Protein AF-A0A958XVX7-F1 (afdb_monomer_lite)

Structure (mmCIF, N/CA/C/O backbone):
data_AF-A0A958XVX7-F1
#
_entry.id   AF-A0A958XVX7-F1
#
loop_
_atom_site.group_PDB
_atom_site.id
_atom_site.type_symbol
_atom_site.label_atom_id
_atom_site.label_alt_id
_atom_site.label_comp_id
_atom_site.label_asym_id
_atom_site.label_entity_id
_atom_site.label_seq_id
_atom_site.pdbx_PDB_ins_code
_atom_site.Cartn_x
_atom_site.Cartn_y
_atom_site.Cartn_z
_atom_site.occupancy
_atom_site.B_iso_or_equiv
_atom_site.auth_seq_id
_atom_site.auth_comp_id
_atom_site.auth_asym_id
_atom_site.auth_atom_id
_atom_site.pdbx_PDB_model_num
ATOM 1 N N . MET A 1 1 ? 1.203 -7.551 32.904 1.00 53.25 1 MET A N 1
ATOM 2 C CA . MET A 1 1 ? 0.349 -7.840 31.718 1.00 53.25 1 MET A CA 1
ATOM 3 C C . MET A 1 1 ? 0.895 -7.154 30.460 1.00 53.25 1 MET A C 1
ATOM 5 O O . MET A 1 1 ? 0.289 -7.256 29.397 1.00 53.25 1 MET A O 1
ATOM 9 N N . ASP A 1 2 ? 2.097 -6.580 30.557 1.00 42.41 2 ASP A N 1
ATOM 10 C CA . ASP A 1 2 ? 2.769 -5.719 29.571 1.00 42.41 2 ASP A CA 1
ATOM 11 C C . ASP A 1 2 ? 3.240 -6.425 28.293 1.00 42.41 2 ASP A C 1
ATOM 13 O O . ASP A 1 2 ? 3.644 -5.781 27.329 1.00 42.41 2 ASP A O 1
ATOM 17 N N . ASN A 1 3 ? 3.111 -7.755 28.246 1.00 50.09 3 ASN A N 1
ATOM 18 C CA . ASN A 1 3 ? 3.426 -8.575 27.073 1.00 50.09 3 ASN A CA 1
ATOM 19 C C . ASN A 1 3 ? 2.196 -8.980 26.249 1.00 50.09 3 ASN A C 1
ATOM 21 O O . ASN A 1 3 ? 2.326 -9.754 25.305 1.00 50.09 3 ASN A O 1
ATOM 25 N N . SER A 1 4 ? 0.989 -8.525 26.599 1.00 70.69 4 SER A N 1
ATOM 26 C CA . SER A 1 4 ? -0.185 -8.795 25.763 1.00 70.69 4 SER A CA 1
ATOM 27 C C . SER A 1 4 ? -0.263 -7.755 24.642 1.00 70.69 4 SER A C 1
ATOM 29 O O . SER A 1 4 ? -0.363 -6.562 24.923 1.00 70.69 4 SER A O 1
ATOM 31 N N . ASN A 1 5 ? -0.231 -8.215 23.383 1.00 80.62 5 ASN A N 1
ATOM 32 C CA . ASN A 1 5 ? -0.156 -7.400 22.156 1.00 80.62 5 ASN A CA 1
ATOM 33 C C . ASN A 1 5 ? -1.110 -6.191 22.140 1.00 80.62 5 ASN A C 1
ATOM 35 O O . ASN A 1 5 ? -0.736 -5.117 21.674 1.00 80.62 5 ASN A O 1
ATOM 39 N N . ILE A 1 6 ? -2.312 -6.332 22.710 1.00 88.75 6 ILE A N 1
ATOM 40 C CA . ILE A 1 6 ? -3.300 -5.247 22.784 1.00 88.75 6 ILE A CA 1
ATOM 41 C C . ILE A 1 6 ? -2.809 -4.038 23.596 1.00 88.75 6 ILE A C 1
ATOM 43 O O . ILE A 1 6 ? -3.107 -2.902 23.245 1.00 88.75 6 ILE A O 1
ATOM 47 N N . TYR A 1 7 ? -2.031 -4.256 24.660 1.00 86.44 7 TYR A N 1
ATOM 48 C CA . TYR A 1 7 ? -1.504 -3.170 25.488 1.00 86.44 7 TYR A CA 1
ATOM 49 C C . TYR A 1 7 ? -0.440 -2.382 24.746 1.00 86.44 7 TYR A C 1
ATOM 51 O O . TYR A 1 7 ? -0.481 -1.156 24.743 1.00 86.44 7 TYR A O 1
ATOM 59 N N . GLN A 1 8 ? 0.479 -3.086 24.085 1.00 88.50 8 GLN A N 1
ATOM 60 C CA . GLN A 1 8 ? 1.510 -2.458 23.262 1.00 88.50 8 GLN A CA 1
ATOM 61 C C . GLN A 1 8 ? 0.872 -1.623 22.149 1.00 88.50 8 GLN A C 1
ATOM 63 O O . GLN A 1 8 ? 1.266 -0.478 21.938 1.00 88.50 8 GLN A O 1
ATOM 68 N N . LEU A 1 9 ? -0.176 -2.155 21.512 1.00 92.44 9 LEU A N 1
ATOM 69 C CA . LEU A 1 9 ? -0.943 -1.430 20.508 1.00 92.44 9 LEU A CA 1
ATOM 70 C C . LEU A 1 9 ? -1.594 -0.164 21.085 1.00 92.44 9 LEU A C 1
ATOM 72 O O . LEU A 1 9 ? -1.364 0.924 20.568 1.00 92.44 9 LEU A O 1
ATOM 76 N N . ILE A 1 10 ? -2.342 -0.270 22.187 1.00 93.00 10 ILE A N 1
ATOM 77 C CA . ILE A 1 10 ? -2.999 0.893 22.810 1.00 93.00 10 ILE A CA 1
ATOM 78 C C . ILE A 1 10 ? -1.974 1.953 23.237 1.00 93.00 10 ILE A C 1
ATOM 80 O O . ILE A 1 10 ? -2.221 3.145 23.071 1.00 93.00 10 ILE A O 1
ATOM 84 N N . ARG A 1 11 ? -0.809 1.537 23.747 1.00 91.12 11 ARG A N 1
ATOM 85 C CA . ARG A 1 11 ? 0.282 2.441 24.145 1.00 91.12 11 ARG A CA 1
ATOM 86 C C . ARG A 1 11 ? 0.981 3.116 22.974 1.00 91.12 11 ARG A C 1
ATOM 88 O O . ARG A 1 11 ? 1.550 4.184 23.169 1.00 91.12 11 ARG A O 1
ATOM 95 N N . SER A 1 12 ? 0.942 2.514 21.788 1.00 93.25 12 SER A N 1
ATOM 96 C CA . SER A 1 12 ? 1.502 3.121 20.580 1.00 93.25 12 SER A CA 1
ATOM 97 C C . SER A 1 12 ? 0.670 4.301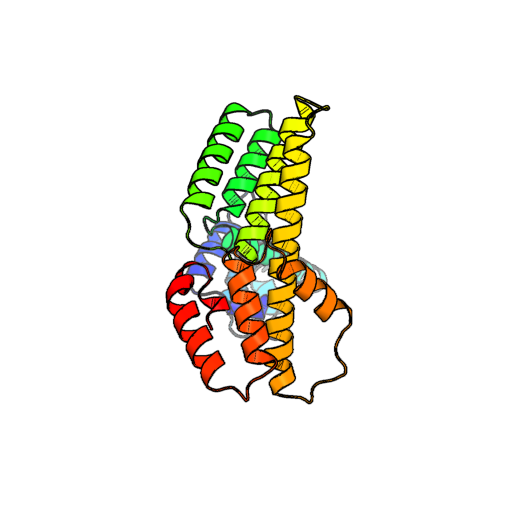 20.067 1.00 93.25 12 SER A C 1
ATOM 99 O O . SER A 1 12 ? 1.202 5.153 19.359 1.00 93.25 12 SER A O 1
ATOM 101 N N . PHE A 1 13 ? -0.610 4.387 20.448 1.00 94.81 13 PHE A N 1
ATOM 102 C CA . PHE A 1 13 ? -1.496 5.446 19.983 1.00 94.81 13 PHE A CA 1
ATOM 103 C C . PHE A 1 13 ? -1.172 6.796 20.620 1.00 94.81 13 PHE A C 1
ATOM 105 O O . PHE A 1 13 ? -1.130 6.963 21.840 1.00 94.81 13 PHE A O 1
ATOM 112 N N . SER A 1 14 ? -1.065 7.812 19.772 1.00 94.25 14 SER A N 1
ATOM 113 C CA . SER A 1 14 ? -1.052 9.208 20.182 1.00 94.25 14 SER A CA 1
ATOM 114 C C . SER A 1 14 ? -2.382 9.619 20.841 1.00 94.25 14 SER A C 1
ATOM 116 O O . SER A 1 14 ? -3.428 8.986 20.645 1.00 94.25 14 SER A O 1
ATOM 118 N N . PRO A 1 15 ? -2.415 10.752 21.569 1.00 94.31 15 PRO A N 1
ATOM 119 C CA . PRO A 1 15 ? -3.665 11.293 22.104 1.00 94.31 15 PRO A CA 1
ATOM 120 C C . PRO A 1 15 ? -4.721 11.592 21.028 1.00 94.31 15 PRO A C 1
ATOM 122 O O . PRO A 1 15 ? -5.916 11.583 21.325 1.00 94.31 15 PRO A O 1
ATOM 125 N N . VAL A 1 16 ? -4.293 11.886 19.794 1.00 94.81 16 VAL A N 1
ATOM 126 C CA . VAL A 1 16 ? -5.187 12.106 18.646 1.00 94.81 16 VAL A CA 1
ATOM 127 C C . VAL A 1 16 ? -5.807 10.782 18.210 1.00 94.81 16 VAL A C 1
ATOM 129 O O . VAL A 1 16 ? -7.031 10.688 18.146 1.00 94.81 16 VAL A O 1
ATOM 132 N N . GLU A 1 17 ? -4.991 9.749 18.005 1.00 95.00 17 GLU A N 1
ATOM 133 C CA . GLU A 1 17 ? -5.463 8.413 17.624 1.00 95.00 17 GLU A CA 1
ATOM 134 C C . GLU A 1 17 ? -6.386 7.823 18.685 1.00 95.00 17 GLU A C 1
ATOM 136 O O . GLU A 1 17 ? -7.453 7.326 18.353 1.00 95.00 17 GLU A O 1
ATOM 141 N N . CYS A 1 18 ? -6.085 7.990 19.975 1.00 95.94 18 CYS A N 1
ATOM 142 C CA . CYS A 1 18 ? -6.991 7.567 21.044 1.00 95.94 18 CYS A CA 1
ATOM 143 C C . CYS A 1 18 ? -8.389 8.212 20.944 1.00 95.94 18 CYS A C 1
ATOM 145 O O . CYS A 1 18 ? -9.379 7.616 21.370 1.00 95.94 18 CYS A O 1
ATOM 147 N N . ARG A 1 19 ? -8.513 9.446 20.436 1.00 95.38 19 ARG A N 1
ATOM 148 C CA . ARG A 1 19 ? -9.829 10.075 20.206 1.00 95.38 19 ARG A CA 1
ATOM 149 C C . ARG A 1 19 ? -10.514 9.509 18.966 1.00 95.38 19 ARG A C 1
ATOM 151 O O . ARG A 1 19 ? -11.720 9.275 19.004 1.00 95.38 19 ARG A O 1
ATOM 158 N N . GLU A 1 20 ? -9.766 9.255 17.900 1.00 95.44 20 GLU A N 1
ATOM 159 C CA . GLU A 1 20 ? -10.304 8.659 16.674 1.00 95.44 20 GLU A CA 1
ATOM 160 C C . GLU A 1 20 ? -10.731 7.199 16.880 1.00 95.44 20 GLU A C 1
ATOM 162 O O . GLU A 1 20 ? -11.818 6.826 16.444 1.00 95.44 20 GLU A O 1
ATOM 167 N N . VAL A 1 21 ? -9.977 6.408 17.650 1.00 96.81 21 VAL A N 1
ATOM 168 C CA . VAL A 1 21 ? -10.362 5.049 18.062 1.00 96.81 21 VAL A CA 1
ATOM 169 C C . VAL A 1 21 ? -11.685 5.066 18.823 1.00 96.81 21 VAL A C 1
ATOM 171 O O . VAL A 1 21 ? -12.559 4.255 18.538 1.00 96.81 21 VAL A O 1
ATOM 174 N N . ARG A 1 22 ? -11.903 6.021 19.738 1.00 95.94 22 ARG A N 1
ATOM 175 C CA . ARG A 1 22 ? -13.204 6.151 20.426 1.00 95.94 22 ARG A CA 1
ATOM 176 C C . ARG A 1 22 ? -14.347 6.414 19.454 1.00 95.94 22 ARG A C 1
ATOM 178 O O . ARG A 1 22 ? -15.409 5.817 19.597 1.00 95.94 22 ARG A O 1
ATOM 185 N N . ARG A 1 23 ? -14.136 7.280 18.457 1.00 94.88 23 ARG A N 1
ATOM 186 C CA . ARG A 1 23 ? -15.130 7.551 17.401 1.00 94.88 23 ARG A CA 1
ATOM 187 C C . ARG A 1 23 ? -15.375 6.325 16.521 1.00 94.88 23 ARG A C 1
ATOM 189 O O . ARG A 1 23 ? -16.494 6.103 16.073 1.00 94.88 23 ARG A O 1
ATOM 196 N N . PHE A 1 24 ? -14.338 5.534 16.273 1.00 96.12 24 PHE A N 1
ATOM 197 C CA . PHE A 1 24 ? -14.438 4.285 15.533 1.00 96.12 24 PHE A CA 1
ATOM 198 C C . PHE A 1 24 ? -15.220 3.224 16.319 1.00 96.12 24 PHE A C 1
ATOM 200 O O . PHE A 1 24 ? -16.159 2.637 15.786 1.00 96.12 24 PHE A O 1
ATOM 207 N N . LEU A 1 25 ? -14.895 3.025 17.600 1.00 96.38 25 LEU A N 1
ATOM 208 C CA . LEU A 1 25 ? -15.570 2.076 18.489 1.00 96.38 25 LEU A CA 1
ATOM 209 C C . LEU A 1 25 ? -17.020 2.470 18.794 1.00 96.38 25 LEU A C 1
ATOM 211 O O . LEU A 1 25 ? -17.820 1.593 19.104 1.00 96.38 25 LEU A O 1
ATOM 215 N N . SER A 1 26 ? -17.382 3.749 18.689 1.00 94.25 26 SER A N 1
ATOM 216 C CA . SER A 1 26 ? -18.776 4.193 18.811 1.00 94.25 26 SER A CA 1
ATOM 217 C C . SER A 1 26 ? -19.566 4.110 17.499 1.00 94.25 26 SER A C 1
ATOM 219 O O . SER A 1 26 ? -20.776 4.339 17.496 1.00 94.25 26 SER A O 1
ATOM 221 N N . SER A 1 27 ? -18.919 3.764 16.379 1.00 93.94 27 SER A N 1
ATOM 222 C CA . SER A 1 27 ? -19.591 3.622 15.090 1.00 93.94 27 SER A CA 1
ATOM 223 C C . SER A 1 27 ? -20.426 2.336 15.045 1.00 93.94 27 SER A C 1
ATOM 225 O O . SER A 1 27 ? -19.847 1.246 15.045 1.00 93.94 27 SER A O 1
ATOM 227 N N . PRO A 1 28 ? -21.764 2.418 14.880 1.00 93.25 28 PRO A N 1
ATOM 228 C CA . PRO A 1 28 ? -22.643 1.243 14.830 1.00 93.25 28 PRO A CA 1
ATOM 229 C C . PRO A 1 28 ? -22.386 0.339 13.615 1.00 93.25 28 PRO A C 1
ATOM 231 O O . PRO A 1 28 ? -22.879 -0.792 13.559 1.00 93.25 28 PRO A O 1
ATOM 234 N N . PHE A 1 29 ? -21.633 0.844 12.633 1.00 93.75 29 PHE A N 1
ATOM 235 C CA . PHE A 1 29 ? -21.174 0.080 11.481 1.00 93.75 29 PHE A CA 1
ATOM 236 C C . PHE A 1 29 ? -20.069 -0.919 11.855 1.00 93.75 29 PHE A C 1
ATOM 238 O O . PHE A 1 29 ? -20.073 -2.039 11.353 1.00 93.75 29 PHE A O 1
ATOM 245 N N . PHE A 1 30 ? -19.156 -0.540 12.756 1.00 92.62 30 PHE A N 1
ATOM 246 C CA . PHE A 1 30 ? -18.004 -1.361 13.146 1.00 92.62 30 PHE A CA 1
ATOM 247 C C . PHE A 1 30 ? -18.197 -2.075 14.482 1.00 92.62 30 PHE A C 1
ATOM 249 O O . PHE A 1 30 ? -17.720 -3.195 14.656 1.00 92.62 30 PHE A O 1
ATOM 256 N N . ASN A 1 31 ? -18.903 -1.451 15.423 1.00 92.69 31 ASN A N 1
ATOM 257 C CA . ASN A 1 31 ? -19.103 -1.983 16.757 1.00 92.69 31 ASN A CA 1
ATOM 258 C C . ASN A 1 31 ? -20.513 -1.673 17.267 1.00 92.69 31 ASN A C 1
ATOM 260 O O . ASN A 1 31 ? -21.004 -0.554 17.173 1.00 92.69 31 ASN A O 1
ATOM 264 N N . ARG A 1 32 ? -21.161 -2.683 17.849 1.00 89.81 32 ARG A N 1
ATOM 265 C CA . ARG A 1 32 ? -22.475 -2.549 18.499 1.00 89.81 32 ARG A CA 1
ATOM 266 C C . ARG A 1 32 ? -22.421 -2.780 20.005 1.00 89.81 32 ARG A C 1
ATOM 268 O O . ARG A 1 32 ? -23.452 -2.685 20.662 1.00 89.81 32 ARG A O 1
ATOM 275 N N . ARG A 1 33 ? -21.250 -3.119 20.551 1.00 90.12 33 ARG A N 1
ATOM 276 C CA . ARG A 1 33 ? -21.086 -3.439 21.965 1.00 90.12 33 ARG A CA 1
ATOM 277 C C . ARG A 1 33 ? -20.428 -2.278 22.704 1.00 90.12 33 ARG A C 1
ATOM 279 O O . ARG A 1 33 ? -19.276 -1.935 22.441 1.00 90.12 33 ARG A O 1
ATOM 286 N N . SER A 1 34 ? -21.156 -1.680 23.639 1.00 88.00 34 SER A N 1
ATOM 287 C CA . SER A 1 34 ? -20.651 -0.577 24.466 1.00 88.00 34 SER A CA 1
ATOM 288 C C . SER A 1 34 ? -19.542 -1.013 25.431 1.00 88.00 34 SER A C 1
ATOM 290 O O . SER A 1 34 ? -18.673 -0.208 25.762 1.00 88.00 34 SER A O 1
ATOM 292 N N . ASP A 1 35 ? -19.528 -2.287 25.836 1.00 91.44 35 ASP A N 1
ATOM 293 C CA . ASP A 1 35 ? -18.513 -2.859 26.730 1.00 91.44 35 ASP A CA 1
ATOM 294 C C . ASP A 1 35 ? -17.088 -2.783 26.152 1.00 91.44 35 ASP A C 1
ATOM 296 O O . ASP A 1 35 ? -16.143 -2.527 26.892 1.00 91.44 35 ASP A O 1
ATOM 300 N N . LEU A 1 36 ? -16.922 -2.907 24.831 1.00 94.25 36 LEU A N 1
ATOM 301 C CA . LEU A 1 36 ? -15.617 -2.802 24.168 1.00 94.25 36 LEU A CA 1
ATOM 302 C C . LEU A 1 36 ? -15.059 -1.375 24.198 1.00 94.25 36 LEU A C 1
ATOM 304 O O . LEU A 1 36 ? -13.848 -1.196 24.325 1.00 94.25 36 LEU A O 1
ATOM 308 N N . GLN A 1 37 ? -15.924 -0.361 24.119 1.00 93.75 37 GLN A N 1
ATOM 309 C CA . GLN A 1 37 ? -15.504 1.032 24.274 1.00 93.75 37 GLN A CA 1
ATOM 310 C C . GLN A 1 37 ? -15.075 1.308 25.720 1.00 93.75 37 GLN A C 1
ATOM 312 O O . GLN A 1 37 ? -14.013 1.885 25.942 1.00 93.75 37 GLN A O 1
ATOM 317 N N . ALA A 1 38 ? -15.863 0.848 26.696 1.00 92.56 38 ALA A N 1
ATOM 318 C CA . ALA A 1 38 ? -15.522 0.994 28.108 1.00 92.56 38 ALA A CA 1
ATOM 319 C C . ALA A 1 38 ? -14.212 0.264 28.453 1.00 92.56 38 ALA A C 1
ATOM 321 O O . ALA A 1 38 ? -13.377 0.801 29.182 1.00 92.56 38 ALA A O 1
ATOM 322 N N . LEU A 1 39 ? -13.989 -0.923 27.872 1.00 94.44 39 LEU A N 1
ATOM 323 C CA . LEU A 1 39 ? -12.733 -1.655 28.006 1.00 94.44 39 LEU A CA 1
ATOM 324 C C . LEU A 1 39 ? -11.562 -0.844 27.442 1.00 94.44 39 LEU A C 1
ATOM 326 O O . LEU A 1 39 ? -10.553 -0.694 28.121 1.00 94.44 39 LEU A O 1
ATOM 330 N N . PHE A 1 40 ? -11.692 -0.283 26.237 1.00 95.38 40 PHE A N 1
ATOM 331 C CA . PHE A 1 40 ? -10.652 0.572 25.658 1.00 95.38 40 PHE A CA 1
ATOM 332 C C . PHE A 1 40 ? -10.318 1.767 26.562 1.00 95.38 40 PHE A C 1
ATOM 334 O O . PHE A 1 40 ? -9.147 2.036 26.822 1.00 95.38 40 PHE A O 1
ATOM 341 N N . ASP A 1 41 ? -11.335 2.446 27.096 1.00 93.31 41 ASP A N 1
ATOM 342 C CA . ASP A 1 41 ? -11.141 3.595 27.982 1.00 93.31 41 ASP A CA 1
ATOM 343 C C . ASP A 1 41 ? -10.430 3.228 29.290 1.00 93.31 41 ASP A C 1
ATOM 345 O O . ASP A 1 41 ? -9.556 3.978 29.739 1.00 93.31 41 ASP A O 1
ATOM 349 N N . ALA A 1 42 ? -10.755 2.072 29.874 1.00 91.94 42 ALA A N 1
ATOM 350 C CA . ALA A 1 42 ? -10.060 1.550 31.047 1.00 91.94 42 ALA A CA 1
ATOM 351 C C . ALA A 1 42 ? -8.580 1.257 30.738 1.00 91.94 42 ALA A C 1
ATOM 353 O O . ALA A 1 42 ? -7.693 1.688 31.474 1.00 91.94 42 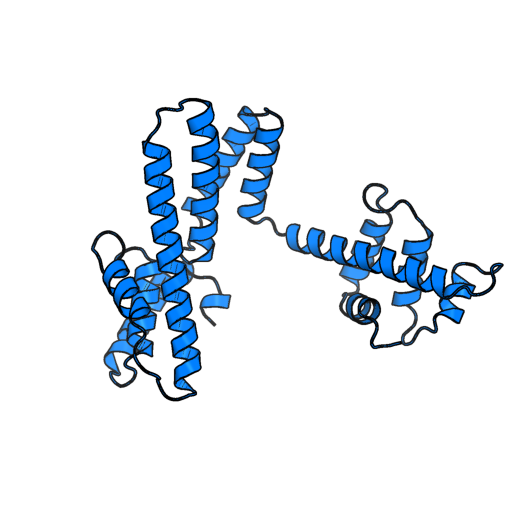ALA A O 1
ATOM 354 N N . LEU A 1 43 ? -8.306 0.602 29.605 1.00 91.06 43 LEU A N 1
ATOM 355 C CA . LEU A 1 43 ? -6.950 0.246 29.171 1.00 91.06 43 LEU A CA 1
ATOM 356 C C . LEU A 1 43 ? -6.087 1.472 28.824 1.00 91.06 43 LEU A C 1
ATOM 358 O O . LEU A 1 43 ? -4.872 1.439 29.007 1.00 91.06 43 LEU A O 1
ATOM 362 N N . CYS A 1 44 ? -6.687 2.563 28.338 1.00 90.62 44 CYS A N 1
ATOM 363 C CA . CYS A 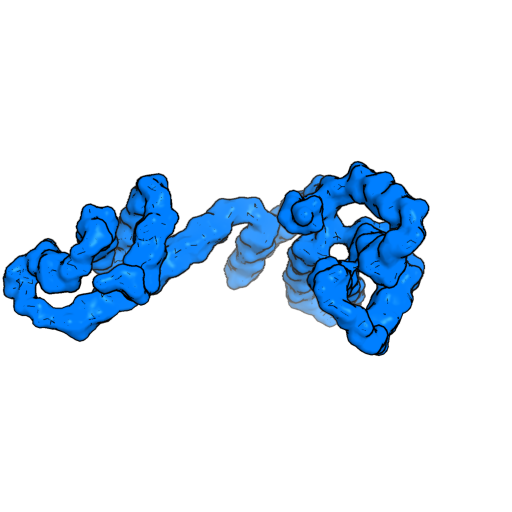1 44 ? -5.967 3.817 28.106 1.00 90.62 44 CYS A CA 1
ATOM 364 C C . CYS A 1 44 ? -5.557 4.519 29.409 1.00 90.62 44 CYS A C 1
ATOM 366 O O . CYS A 1 44 ? -4.518 5.182 29.432 1.00 90.62 44 CYS A O 1
ATOM 368 N N . ARG A 1 45 ? -6.388 4.430 30.457 1.00 86.94 45 ARG A N 1
ATOM 369 C CA . ARG A 1 45 ? -6.209 5.169 31.715 1.00 86.94 45 ARG A CA 1
ATOM 370 C C . ARG A 1 45 ? -5.140 4.550 32.605 1.00 86.94 45 ARG A C 1
ATOM 372 O O . ARG A 1 45 ? -4.278 5.267 33.098 1.00 86.94 45 ARG A O 1
ATOM 379 N N . GLU A 1 46 ? -5.224 3.245 32.813 1.00 80.69 46 GLU A N 1
ATOM 380 C CA . GLU A 1 46 ? -4.371 2.538 33.765 1.00 80.69 46 GLU A CA 1
ATOM 381 C C . GLU A 1 46 ? -3.019 2.233 33.143 1.00 80.69 46 GLU A C 1
ATOM 383 O O . GLU A 1 46 ? -2.987 1.707 32.036 1.00 80.69 46 GLU A O 1
ATOM 388 N N . THR A 1 47 ? -1.912 2.537 33.827 1.00 73.00 47 THR A N 1
ATOM 389 C CA . THR A 1 47 ? -0.544 2.296 33.330 1.00 73.00 47 THR A CA 1
ATOM 390 C C . THR A 1 47 ? -0.208 0.802 33.283 1.00 73.00 47 THR A C 1
ATOM 392 O O . THR A 1 47 ? 0.309 0.327 32.272 1.00 73.00 47 THR A O 1
ATOM 395 N N . GLU A 1 48 ? -0.602 0.074 34.331 1.00 76.00 48 GLU A N 1
ATOM 396 C CA . GLU A 1 48 ? -0.429 -1.373 34.518 1.00 76.00 48 GLU A CA 1
ATOM 397 C C . GLU A 1 48 ? -1.750 -1.996 34.998 1.00 76.00 48 GLU A C 1
ATOM 399 O O . GLU A 1 48 ? -1.915 -2.321 36.173 1.00 76.00 48 GLU A O 1
ATOM 404 N N . PRO A 1 49 ? -2.754 -2.118 34.124 1.00 76.19 49 PRO A N 1
ATOM 405 C CA . PRO A 1 49 ? -4.059 -2.571 34.567 1.00 76.19 49 PRO A CA 1
ATOM 406 C C . PRO A 1 49 ? -4.049 -4.046 34.962 1.00 76.19 49 PRO A C 1
ATOM 408 O O . PRO A 1 49 ? -3.640 -4.922 34.192 1.00 76.19 49 PRO A O 1
ATOM 411 N N . GLU A 1 50 ? -4.628 -4.342 36.119 1.00 86.12 50 GLU A N 1
ATOM 412 C CA . GLU A 1 50 ? -4.997 -5.703 36.480 1.00 86.12 50 GLU A CA 1
ATOM 413 C C . GLU A 1 50 ? -6.356 -6.055 35.856 1.00 86.12 50 GLU A C 1
ATOM 415 O O . GLU A 1 50 ? -7.347 -5.343 36.025 1.00 86.12 50 GLU A O 1
ATOM 420 N N . LYS A 1 51 ? -6.445 -7.198 35.162 1.00 88.00 51 LYS A N 1
ATOM 421 C CA . LYS A 1 51 ? -7.698 -7.686 34.548 1.00 88.00 51 LYS A CA 1
ATOM 422 C C . LYS A 1 51 ? -8.887 -7.680 35.506 1.00 88.00 51 LYS A C 1
ATOM 424 O O . LYS A 1 51 ? -9.995 -7.383 35.081 1.00 88.00 51 LYS A O 1
ATOM 429 N N . GLN A 1 52 ? -8.660 -8.029 36.770 1.00 89.25 52 GLN A N 1
ATOM 430 C CA . GLN A 1 52 ? -9.699 -8.074 37.798 1.00 89.25 52 GLN A CA 1
ATOM 431 C C . GLN A 1 52 ? -10.227 -6.673 38.123 1.00 89.25 52 GLN A C 1
ATOM 433 O O . GLN A 1 52 ? -11.435 -6.499 38.260 1.00 89.25 52 GLN A O 1
ATOM 438 N N . GLN A 1 53 ? -9.345 -5.671 38.170 1.00 88.38 53 GLN A N 1
ATOM 439 C CA . GLN A 1 53 ? -9.722 -4.274 38.385 1.00 88.38 53 GLN A CA 1
ATOM 440 C C . GLN A 1 53 ? -10.517 -3.731 37.195 1.00 88.38 53 GLN A C 1
ATOM 442 O O . GLN A 1 53 ? -11.580 -3.141 37.382 1.00 88.38 53 GLN A O 1
ATOM 447 N N . ILE A 1 54 ? -10.056 -3.997 35.965 1.00 90.12 54 ILE A N 1
ATOM 448 C CA . ILE A 1 54 ? -10.811 -3.628 34.759 1.00 90.12 54 ILE A CA 1
ATOM 449 C C . ILE A 1 54 ? -12.178 -4.311 34.758 1.00 90.12 54 ILE A C 1
ATOM 451 O O . ILE A 1 54 ? -13.188 -3.669 34.493 1.00 90.12 54 ILE A O 1
ATOM 455 N N . TRP A 1 55 ? -12.227 -5.607 35.062 1.00 92.88 55 TRP A N 1
ATOM 456 C CA . TRP A 1 55 ? -13.474 -6.359 35.086 1.00 92.88 55 TRP A CA 1
ATOM 457 C C . TRP A 1 55 ? -14.472 -5.777 36.083 1.00 92.88 55 TRP A C 1
ATOM 459 O O . TRP A 1 55 ? -15.619 -5.554 35.716 1.00 92.88 55 TRP A O 1
ATOM 469 N N . ALA A 1 56 ? -14.034 -5.469 37.306 1.00 90.31 56 ALA A N 1
ATOM 470 C CA . ALA A 1 56 ? -14.881 -4.843 38.317 1.00 90.31 56 ALA A CA 1
ATOM 471 C C . ALA A 1 56 ? -15.390 -3.458 37.877 1.00 90.31 56 ALA A C 1
ATOM 473 O O . ALA A 1 56 ? -16.515 -3.087 38.201 1.00 90.31 56 ALA A O 1
ATOM 474 N N . ALA A 1 57 ? -14.598 -2.707 37.105 1.00 87.69 57 ALA A N 1
ATOM 475 C CA . ALA A 1 57 ? -15.029 -1.430 36.539 1.00 87.69 57 ALA A CA 1
ATOM 476 C C . ALA A 1 57 ? -16.053 -1.590 35.397 1.00 87.69 57 ALA A C 1
ATOM 478 O O . ALA A 1 57 ? -16.926 -0.738 35.239 1.00 87.69 57 ALA A O 1
ATOM 479 N N . LEU A 1 58 ? -15.952 -2.658 34.598 1.00 90.25 58 LEU A N 1
ATOM 480 C CA . LEU A 1 58 ? -16.858 -2.932 33.474 1.00 90.25 58 LEU A CA 1
ATOM 481 C C . LEU A 1 58 ? -18.162 -3.611 33.905 1.00 90.25 58 LEU A C 1
ATOM 483 O O . LEU A 1 58 ? -19.222 -3.301 33.364 1.00 90.25 58 LEU A O 1
ATOM 487 N N . PHE A 1 59 ? -18.082 -4.530 34.867 1.00 91.88 59 PHE A N 1
ATOM 488 C CA . PHE A 1 59 ? -19.191 -5.353 35.341 1.00 91.88 59 PHE A CA 1
ATOM 489 C C . PHE A 1 59 ? -19.194 -5.420 36.881 1.00 91.88 59 PHE A C 1
ATOM 491 O O . PHE A 1 59 ? -18.819 -6.448 37.448 1.00 91.88 59 PHE A O 1
ATOM 498 N N . PRO A 1 60 ? -19.623 -4.346 37.574 1.00 88.88 60 PRO A N 1
ATOM 499 C CA . PRO A 1 60 ? -19.535 -4.249 39.036 1.00 88.88 60 PRO A CA 1
ATOM 500 C C . PRO A 1 60 ? -20.228 -5.392 39.791 1.00 88.88 60 PRO A C 1
ATOM 502 O O . PRO A 1 60 ? -19.733 -5.842 40.821 1.00 88.88 60 PRO A O 1
ATOM 505 N N . ASP A 1 61 ? -21.340 -5.893 39.250 1.00 92.38 61 ASP A N 1
ATOM 506 C CA . ASP A 1 61 ? -22.178 -6.914 39.888 1.00 92.38 61 ASP A CA 1
ATOM 507 C C . ASP A 1 61 ? -21.877 -8.347 39.407 1.00 92.38 61 ASP A C 1
ATOM 509 O O . ASP A 1 61 ? -22.630 -9.277 39.698 1.00 92.38 61 ASP A O 1
ATOM 513 N N . VAL A 1 62 ? -20.796 -8.552 38.642 1.00 93.19 62 VAL A N 1
ATOM 514 C CA . VAL A 1 62 ? -20.465 -9.850 38.033 1.00 93.19 62 VAL A CA 1
ATOM 515 C C . VAL A 1 62 ? -19.111 -10.342 38.530 1.00 93.19 62 VAL A C 1
ATOM 517 O O . VAL A 1 62 ? -18.096 -9.656 38.415 1.00 93.19 62 VAL A O 1
ATOM 520 N N . THR A 1 63 ? -19.067 -11.578 39.030 1.00 93.38 63 THR A N 1
ATOM 521 C CA . THR A 1 63 ? -17.812 -12.223 39.438 1.00 93.38 63 THR A CA 1
ATOM 522 C C . THR A 1 63 ? -16.837 -12.315 38.269 1.00 93.38 63 THR A C 1
ATOM 524 O O . THR A 1 63 ? -17.247 -12.603 37.145 1.00 93.38 63 THR A O 1
ATOM 527 N N . TYR A 1 64 ? -15.548 -12.113 38.541 1.00 94.56 64 TYR A N 1
ATOM 528 C CA . TYR A 1 64 ? -14.498 -12.192 37.529 1.00 94.56 64 TYR A CA 1
ATOM 529 C C . TYR A 1 64 ? -14.527 -13.521 36.764 1.00 94.56 64 TYR A C 1
ATOM 531 O O . TYR A 1 64 ? -14.359 -14.586 37.359 1.00 94.56 64 TYR A O 1
ATOM 539 N N . ASP A 1 65 ? -14.676 -13.438 35.442 1.00 92.88 65 ASP A N 1
ATOM 540 C CA . ASP A 1 65 ? -14.548 -14.567 34.524 1.00 92.88 65 ASP A CA 1
ATOM 541 C C . ASP A 1 65 ? -13.385 -14.306 33.558 1.00 92.88 65 ASP A C 1
ATOM 543 O O . ASP A 1 65 ? -13.459 -13.484 32.639 1.00 92.88 65 ASP A O 1
ATOM 547 N N . ASP A 1 66 ? -12.285 -15.034 33.758 1.00 91.81 66 ASP A N 1
ATOM 548 C CA . ASP A 1 66 ? -11.086 -14.896 32.931 1.00 91.81 66 ASP A CA 1
ATOM 549 C C . ASP A 1 66 ? -11.335 -15.272 31.462 1.00 91.81 66 ASP A C 1
ATOM 551 O O . ASP A 1 66 ? -10.713 -14.700 30.564 1.00 91.81 66 ASP A O 1
ATOM 555 N N . THR A 1 67 ? -12.262 -16.195 31.192 1.00 93.38 67 THR A N 1
ATOM 556 C CA . THR A 1 67 ? -12.621 -16.606 29.828 1.00 93.38 67 THR A CA 1
ATOM 557 C C . THR A 1 67 ? -13.312 -15.461 29.103 1.00 93.38 67 THR A C 1
ATOM 559 O O . THR A 1 67 ? -12.918 -15.102 27.990 1.00 93.38 67 THR A O 1
ATOM 562 N N . GLN A 1 68 ? -14.294 -14.836 29.750 1.00 93.19 68 GLN A N 1
ATOM 563 C CA . GLN A 1 68 ? -14.994 -13.678 29.193 1.00 93.19 68 GLN A CA 1
ATOM 564 C C . GLN A 1 68 ? -14.064 -12.472 29.042 1.00 93.19 68 GLN A C 1
ATOM 566 O O . GLN A 1 68 ? -14.104 -11.794 28.017 1.00 93.19 68 GLN A O 1
ATOM 571 N N . MET A 1 69 ? -13.163 -12.238 30.001 1.00 93.00 69 MET A N 1
ATOM 572 C CA . MET A 1 69 ? -12.175 -11.162 29.896 1.00 93.00 69 MET A CA 1
ATOM 573 C C . MET A 1 69 ? -11.236 -11.363 28.699 1.00 93.00 69 MET A C 1
ATOM 575 O O . MET A 1 69 ? -10.984 -10.431 27.933 1.00 93.00 69 MET A O 1
ATOM 579 N N . ARG A 1 70 ? -10.739 -12.590 28.481 1.00 91.00 70 ARG A N 1
ATOM 580 C CA . ARG A 1 70 ? -9.931 -12.916 27.291 1.00 91.00 70 ARG A CA 1
ATOM 581 C C . ARG A 1 70 ? -10.712 -12.699 25.998 1.00 91.00 70 ARG A C 1
ATOM 583 O O . ARG A 1 70 ? -10.151 -12.172 25.039 1.00 91.00 70 ARG A O 1
ATOM 590 N N . LEU A 1 71 ? -11.991 -13.068 25.980 1.00 92.38 71 LEU A N 1
ATOM 591 C CA . LEU A 1 71 ? -12.861 -12.881 24.825 1.00 92.38 71 LEU A CA 1
ATOM 592 C C . LEU A 1 71 ? -13.072 -11.391 24.506 1.00 92.38 71 LEU A C 1
ATOM 594 O O . LEU A 1 71 ? -12.932 -10.985 23.353 1.00 92.38 71 LEU A O 1
ATOM 598 N N . LEU A 1 72 ? -13.333 -10.564 25.523 1.00 93.25 72 LEU A N 1
ATOM 599 C CA . LEU A 1 72 ? -13.458 -9.111 25.382 1.00 93.25 72 LEU A CA 1
ATOM 600 C C . LEU A 1 72 ? -12.180 -8.473 24.835 1.00 93.25 72 LEU A C 1
ATOM 602 O O . LEU A 1 72 ? -12.242 -7.704 23.876 1.00 93.25 72 LEU A O 1
ATOM 606 N N . MET A 1 73 ? -11.019 -8.829 25.392 1.00 92.44 73 MET A N 1
ATOM 607 C CA . MET A 1 73 ? -9.732 -8.349 24.885 1.00 92.44 73 MET A CA 1
ATOM 608 C C . MET A 1 73 ? -9.499 -8.780 23.433 1.00 92.44 73 MET A C 1
ATOM 610 O O . MET A 1 73 ? -9.048 -7.971 22.629 1.00 92.44 73 MET A O 1
ATOM 614 N N . SER A 1 74 ? -9.837 -10.019 23.061 1.00 93.19 74 SER A N 1
ATOM 615 C CA . SER A 1 74 ? -9.708 -10.493 21.676 1.00 93.19 74 SER A CA 1
ATOM 616 C C . SER A 1 74 ? -10.593 -9.698 20.711 1.00 93.19 74 SER A C 1
ATOM 618 O O . SER A 1 74 ? -10.125 -9.273 19.652 1.00 93.19 74 SER A O 1
ATOM 620 N N . TYR A 1 75 ? -11.848 -9.432 21.088 1.00 94.62 75 TYR A N 1
ATOM 621 C CA . TYR A 1 75 ? -12.747 -8.613 20.278 1.00 94.62 75 TYR A CA 1
ATOM 622 C C . TYR A 1 75 ? -12.266 -7.173 20.145 1.00 94.62 75 TYR A C 1
ATOM 624 O O . TYR A 1 75 ? -12.276 -6.639 19.035 1.00 94.62 75 TYR A O 1
ATOM 632 N N . LEU A 1 76 ? -11.810 -6.559 21.240 1.00 95.75 76 LEU A N 1
ATOM 633 C CA . LEU A 1 76 ? -11.248 -5.217 21.178 1.00 95.75 76 LEU A CA 1
ATOM 634 C C . LEU A 1 76 ? -10.005 -5.191 20.284 1.00 95.75 76 LEU A C 1
ATOM 636 O O . LEU A 1 76 ? -9.931 -4.346 19.401 1.00 95.75 76 LEU A O 1
ATOM 640 N N . ASN A 1 77 ? -9.079 -6.142 20.438 1.00 95.25 77 ASN A N 1
ATOM 641 C CA . ASN A 1 77 ? -7.871 -6.208 19.615 1.00 95.25 77 ASN A CA 1
ATOM 642 C C . ASN A 1 77 ? -8.205 -6.256 18.116 1.00 95.25 77 ASN A C 1
ATOM 644 O O . ASN A 1 77 ? -7.659 -5.478 17.342 1.00 95.25 77 ASN A O 1
ATOM 648 N N . ARG A 1 78 ? -9.182 -7.084 17.719 1.00 94.19 78 ARG A N 1
ATOM 649 C CA . ARG A 1 78 ? -9.652 -7.150 16.327 1.00 94.19 78 ARG A CA 1
ATOM 650 C C . ARG A 1 78 ? -10.209 -5.812 15.827 1.00 94.19 78 ARG A C 1
ATOM 652 O O . ARG A 1 78 ? -9.998 -5.455 14.670 1.00 94.19 78 ARG A O 1
ATOM 659 N N . LEU A 1 79 ? -10.937 -5.074 16.668 1.00 96.19 79 LEU A N 1
ATOM 660 C CA . LEU A 1 79 ? -11.443 -3.748 16.303 1.00 96.19 79 LEU A CA 1
ATOM 661 C C . LEU A 1 79 ? -10.315 -2.721 16.174 1.00 96.19 79 LEU A C 1
ATOM 663 O O . LEU A 1 79 ? -10.365 -1.895 15.268 1.00 96.19 79 LEU A O 1
ATOM 667 N N . LEU A 1 80 ? -9.298 -2.780 17.035 1.00 96.38 80 LEU A N 1
ATOM 668 C CA . LEU A 1 80 ? -8.138 -1.888 16.959 1.00 96.38 80 LEU A CA 1
ATOM 669 C C . LEU A 1 80 ? -7.282 -2.166 15.715 1.00 96.38 80 LEU A C 1
ATOM 671 O O . LEU A 1 80 ? -6.852 -1.226 15.053 1.00 96.38 80 LEU A O 1
ATOM 675 N N . GLU A 1 81 ? -7.093 -3.434 15.347 1.00 95.06 81 GLU A N 1
ATOM 676 C CA . GLU A 1 81 ? -6.444 -3.815 14.084 1.00 95.06 81 GLU A CA 1
ATOM 677 C C . GLU A 1 81 ? -7.245 -3.316 12.872 1.00 95.06 81 GLU A C 1
ATOM 679 O O . GLU A 1 81 ? -6.678 -2.762 11.933 1.00 95.06 81 GLU A O 1
ATOM 684 N N . MET A 1 82 ? -8.577 -3.429 12.905 1.00 95.06 82 MET A N 1
ATOM 685 C CA . MET A 1 82 ? -9.434 -2.881 11.849 1.00 95.06 82 MET A CA 1
ATOM 686 C C . MET A 1 82 ? -9.365 -1.349 11.783 1.00 95.06 82 MET A C 1
ATOM 688 O O . MET A 1 82 ? -9.361 -0.794 10.687 1.00 95.06 82 MET A O 1
ATOM 692 N N . TYR A 1 83 ? -9.277 -0.664 12.926 1.00 95.19 83 TYR A N 1
ATOM 693 C CA . TYR A 1 83 ? -9.040 0.779 12.972 1.00 95.19 83 TYR A CA 1
ATOM 694 C C . TYR A 1 83 ? -7.707 1.146 12.310 1.00 95.19 83 TYR A C 1
ATOM 696 O O . TYR A 1 83 ? -7.689 2.047 11.478 1.00 95.19 83 TYR A O 1
ATOM 704 N N . LEU A 1 84 ? -6.620 0.431 12.625 1.00 93.31 84 LEU A N 1
ATOM 705 C CA . LEU A 1 84 ? -5.312 0.665 12.007 1.00 93.31 84 LEU A CA 1
ATOM 706 C C . LEU A 1 84 ? -5.372 0.538 10.484 1.00 93.31 84 LEU A C 1
ATOM 708 O O . LEU A 1 84 ? -4.831 1.390 9.785 1.00 93.31 84 LEU A O 1
ATOM 712 N N . LEU A 1 85 ? -6.061 -0.487 9.974 1.00 91.00 85 LEU A N 1
ATOM 713 C CA . LEU A 1 85 ? -6.258 -0.661 8.535 1.00 91.00 85 LEU A CA 1
ATOM 714 C C . LEU A 1 85 ? -7.032 0.516 7.933 1.00 91.00 85 LEU A C 1
ATOM 716 O O . LEU A 1 85 ? -6.597 1.076 6.935 1.00 91.00 85 LEU A O 1
ATOM 720 N N . VAL A 1 86 ? -8.139 0.931 8.557 1.00 90.12 86 VAL A N 1
ATOM 721 C CA . VAL A 1 86 ? -8.930 2.083 8.093 1.00 90.12 86 VAL A CA 1
ATOM 722 C C . VAL A 1 86 ? -8.113 3.376 8.121 1.00 90.12 86 VAL A C 1
ATOM 724 O O . VAL A 1 86 ? -8.239 4.191 7.212 1.00 90.12 86 VAL A O 1
ATOM 727 N N . GLU A 1 87 ? -7.279 3.583 9.138 1.00 88.69 87 GLU A N 1
ATOM 728 C CA . GLU A 1 87 ? -6.451 4.784 9.252 1.00 88.69 87 GLU A CA 1
ATOM 729 C C . GLU A 1 87 ? -5.304 4.787 8.231 1.00 88.69 87 GLU A C 1
ATOM 731 O O . GLU A 1 87 ? -5.055 5.810 7.596 1.00 88.69 87 GLU A O 1
ATOM 736 N N . GLN A 1 88 ? -4.662 3.641 7.980 1.00 83.75 88 GLN A N 1
ATOM 737 C CA . GLN A 1 88 ? -3.684 3.506 6.894 1.00 83.75 88 GLN A CA 1
ATOM 738 C C . GLN A 1 88 ? -4.329 3.773 5.520 1.00 83.75 88 GLN A C 1
ATOM 740 O O . GLN A 1 88 ? -3.764 4.489 4.684 1.00 83.75 88 GLN A O 1
ATOM 745 N N . ASP A 1 89 ? -5.553 3.277 5.323 1.00 78.50 89 ASP A N 1
ATOM 746 C CA . ASP A 1 89 ? -6.346 3.431 4.097 1.00 78.50 89 ASP A CA 1
ATOM 747 C C . ASP A 1 89 ? -6.948 4.849 3.935 1.00 78.50 89 ASP A C 1
ATOM 749 O O . ASP A 1 89 ? -7.378 5.254 2.856 1.00 78.50 89 ASP A O 1
ATOM 753 N N . ARG A 1 90 ? -6.935 5.701 4.971 1.00 71.88 90 ARG A N 1
ATOM 754 C CA . ARG A 1 90 ? -7.366 7.110 4.831 1.00 71.88 90 ARG A CA 1
ATOM 755 C C . ARG A 1 90 ? -6.423 7.944 3.967 1.00 71.88 90 ARG A C 1
ATOM 757 O O . ARG A 1 90 ? -6.820 9.016 3.491 1.00 71.88 90 ARG A O 1
ATOM 764 N N . SER A 1 91 ? -5.193 7.486 3.744 1.00 65.69 91 SER A N 1
ATOM 765 C CA . SER A 1 91 ? -4.276 8.132 2.807 1.00 65.69 91 SER A CA 1
ATOM 766 C C . SER A 1 91 ? -4.898 8.123 1.402 1.00 65.69 91 SER A C 1
ATOM 768 O O . SER A 1 91 ? -5.305 7.090 0.897 1.00 65.69 91 SER A O 1
ATOM 770 N N . LYS A 1 92 ? -5.058 9.282 0.746 1.00 66.88 92 LYS A N 1
ATOM 771 C CA . LYS A 1 92 ? -5.729 9.388 -0.572 1.00 66.88 92 LYS A CA 1
ATOM 772 C C . LYS A 1 92 ? -4.827 8.903 -1.711 1.00 66.88 92 LYS A C 1
ATOM 774 O O . LYS A 1 92 ? -4.499 9.670 -2.617 1.00 66.88 92 LYS A O 1
ATOM 779 N N . THR A 1 93 ? -4.392 7.652 -1.642 1.00 83.44 93 THR A N 1
ATOM 780 C CA . THR A 1 93 ? -3.499 7.055 -2.628 1.00 83.44 93 THR A CA 1
ATOM 781 C C . THR A 1 93 ? -4.213 6.887 -3.967 1.00 83.44 93 THR A C 1
ATOM 783 O O . THR A 1 93 ? -5.442 6.784 -4.056 1.00 83.44 93 THR A O 1
ATOM 786 N N . LEU A 1 94 ? -3.431 6.839 -5.043 1.00 90.12 94 LEU A N 1
ATOM 787 C CA . LEU A 1 94 ? -3.952 6.481 -6.360 1.00 90.12 94 LEU A CA 1
ATOM 788 C C . LEU A 1 94 ? -4.512 5.045 -6.378 1.00 90.12 94 LEU A C 1
ATOM 790 O O . LEU A 1 94 ? -5.444 4.758 -7.127 1.00 90.12 94 LEU A O 1
ATOM 794 N N . GLN A 1 95 ? -4.020 4.168 -5.497 1.00 90.44 95 GLN A N 1
ATOM 795 C CA . GLN A 1 95 ? -4.533 2.810 -5.333 1.00 90.44 95 GLN A CA 1
ATOM 796 C C . GLN A 1 95 ? -5.982 2.793 -4.825 1.00 90.44 95 GLN A C 1
ATOM 798 O O . GLN A 1 95 ? -6.802 2.061 -5.377 1.00 90.44 95 GLN A O 1
ATOM 803 N N . HIS A 1 96 ? -6.356 3.655 -3.872 1.00 89.88 96 HIS A N 1
ATOM 804 C CA . HIS A 1 96 ? -7.755 3.728 -3.416 1.00 89.88 96 HIS A CA 1
ATOM 805 C C . HIS A 1 96 ? -8.686 4.253 -4.504 1.00 89.88 96 HIS A C 1
ATOM 807 O O . HIS A 1 96 ? -9.850 3.864 -4.580 1.00 89.88 96 HIS A O 1
ATOM 813 N N . ARG A 1 97 ? -8.186 5.118 -5.394 1.00 92.56 97 ARG A N 1
ATOM 814 C CA . ARG A 1 97 ? -8.966 5.586 -6.548 1.00 92.56 97 ARG A CA 1
ATOM 815 C C . ARG A 1 97 ? -9.237 4.457 -7.535 1.00 92.56 97 ARG A C 1
ATOM 817 O O . ARG A 1 97 ? -10.355 4.381 -8.041 1.00 92.56 97 ARG A O 1
ATOM 824 N N . LEU A 1 98 ? -8.258 3.577 -7.759 1.00 95.56 98 LEU A N 1
ATOM 825 C CA . LEU A 1 98 ? -8.452 2.362 -8.550 1.00 95.56 98 LEU A CA 1
ATOM 826 C C . LEU A 1 98 ? -9.481 1.439 -7.887 1.00 95.56 98 LEU A C 1
ATOM 828 O O . LEU A 1 98 ? -10.455 1.055 -8.525 1.00 95.56 98 LEU A O 1
ATOM 832 N N . GLN A 1 99 ? -9.334 1.153 -6.591 1.00 94.50 99 GLN A N 1
ATOM 833 C CA . GLN A 1 99 ? -10.284 0.316 -5.846 1.00 94.50 99 GLN A CA 1
ATOM 834 C C . GLN A 1 99 ? -11.707 0.892 -5.855 1.00 94.50 99 GLN A C 1
ATOM 836 O O . GLN A 1 99 ? -12.680 0.151 -5.993 1.00 94.50 99 GLN A O 1
ATOM 841 N N . LEU A 1 100 ? -11.850 2.217 -5.762 1.00 94.94 100 LEU A N 1
ATOM 842 C CA . LEU A 1 100 ? -13.141 2.886 -5.886 1.00 94.94 100 LEU A CA 1
ATOM 843 C C . LEU A 1 100 ? -13.733 2.721 -7.293 1.00 94.94 100 LEU A C 1
ATOM 845 O O . LEU A 1 100 ? -14.934 2.480 -7.419 1.00 94.94 100 LEU A O 1
ATOM 849 N N . ALA A 1 101 ? -12.918 2.822 -8.347 1.00 96.81 101 ALA A N 1
ATOM 850 C CA . ALA A 1 101 ? -13.367 2.550 -9.710 1.00 96.81 101 ALA A CA 1
ATOM 851 C C . ALA A 1 101 ? -13.881 1.104 -9.831 1.00 96.81 101 ALA A C 1
ATOM 853 O O . ALA A 1 101 ? -15.026 0.902 -10.240 1.00 96.81 101 ALA A O 1
ATOM 854 N N . VAL A 1 102 ? -13.102 0.122 -9.366 1.00 96.62 102 VAL A N 1
ATOM 855 C CA . VAL A 1 102 ? -13.494 -1.299 -9.320 1.00 96.62 102 VAL A CA 1
ATOM 856 C C . VAL A 1 102 ? -14.818 -1.478 -8.563 1.00 96.62 102 VAL A C 1
ATOM 858 O O . VAL A 1 102 ? -15.719 -2.183 -9.018 1.00 96.62 102 VAL A O 1
ATOM 861 N N . ALA A 1 103 ? -14.999 -0.787 -7.432 1.00 97.44 103 ALA A N 1
ATOM 862 C CA . ALA A 1 103 ? -16.240 -0.835 -6.663 1.00 97.44 103 ALA A CA 1
ATOM 863 C C . ALA A 1 103 ? -17.453 -0.286 -7.440 1.00 97.44 103 ALA A C 1
ATOM 865 O O . ALA A 1 103 ? -18.553 -0.825 -7.300 1.00 97.44 103 ALA A O 1
ATOM 866 N N . TYR A 1 104 ? -17.279 0.749 -8.271 1.00 97.75 104 TYR A N 1
ATOM 867 C CA . TYR A 1 104 ? -18.332 1.221 -9.179 1.00 97.75 104 TYR A CA 1
ATOM 868 C C . TYR A 1 104 ? -18.637 0.202 -10.281 1.00 97.75 104 TYR A C 1
ATOM 870 O O . TYR A 1 104 ? -19.814 -0.081 -10.524 1.00 97.75 104 TYR A O 1
ATOM 878 N N . ARG A 1 105 ? -17.609 -0.396 -10.901 1.00 96.12 105 ARG A N 1
ATOM 879 C CA . ARG A 1 105 ? -17.775 -1.444 -11.924 1.00 96.12 105 ARG A CA 1
ATOM 880 C C . ARG A 1 105 ? -18.560 -2.634 -11.383 1.00 96.12 105 ARG A C 1
ATOM 882 O O . ARG A 1 105 ? -19.550 -3.034 -11.987 1.00 96.12 105 ARG A O 1
ATOM 889 N N . ASN A 1 106 ? -18.188 -3.140 -10.208 1.00 95.75 106 ASN A N 1
ATOM 890 C CA . ASN A 1 106 ? -18.852 -4.281 -9.566 1.00 95.75 106 ASN A CA 1
ATOM 891 C C . ASN A 1 106 ? -20.331 -4.020 -9.228 1.00 95.75 106 ASN A C 1
ATOM 893 O O . ASN A 1 106 ? -21.086 -4.953 -8.971 1.00 95.75 106 ASN A O 1
ATOM 897 N N . ARG A 1 107 ? -20.761 -2.753 -9.235 1.00 96.94 107 ARG A N 1
ATOM 898 C CA . ARG A 1 107 ? -22.155 -2.328 -9.041 1.00 96.94 107 ARG A CA 1
ATOM 899 C C . ARG A 1 107 ? -22.881 -2.009 -10.352 1.00 96.94 107 ARG A C 1
ATOM 901 O O . ARG A 1 107 ? -24.012 -1.538 -10.303 1.00 96.94 107 ARG A O 1
ATOM 908 N N . GLY A 1 108 ? -22.241 -2.212 -11.504 1.00 95.25 108 GLY A N 1
ATOM 909 C CA . GLY A 1 108 ? -22.781 -1.871 -12.824 1.00 95.25 108 GLY A CA 1
ATOM 910 C C . GLY A 1 108 ? -22.800 -0.369 -13.135 1.00 95.25 108 GLY A C 1
ATOM 911 O O . GLY A 1 108 ? -23.412 0.047 -14.114 1.00 95.25 108 GLY A O 1
ATOM 912 N N . LEU A 1 109 ? -22.137 0.466 -12.326 1.00 97.19 109 LEU A N 1
ATOM 913 C CA . LEU A 1 109 ? -22.126 1.926 -12.466 1.00 97.19 109 LEU A CA 1
ATOM 914 C C . LEU A 1 109 ? -21.000 2.383 -13.413 1.00 97.19 109 LEU A C 1
ATOM 916 O O . LEU A 1 109 ? -20.025 3.019 -12.999 1.00 97.19 109 LEU A O 1
ATOM 920 N N . MET A 1 110 ? -21.126 2.027 -14.696 1.00 95.69 110 MET A N 1
ATOM 921 C CA . MET A 1 110 ? -20.054 2.180 -15.694 1.00 95.69 110 MET A CA 1
ATOM 922 C C . MET A 1 110 ? -19.682 3.639 -16.005 1.00 95.69 110 MET A C 1
ATOM 924 O O . MET A 1 110 ? -18.512 3.925 -16.261 1.00 95.69 110 MET A O 1
ATOM 928 N N . ASP A 1 111 ? -20.621 4.583 -15.902 1.00 97.25 111 ASP A N 1
ATOM 929 C CA . ASP A 1 111 ? -20.331 6.013 -16.095 1.00 97.25 111 ASP A CA 1
ATOM 930 C C . ASP A 1 111 ? -19.423 6.570 -14.987 1.00 97.25 111 ASP A C 1
ATOM 932 O O . ASP A 1 111 ? -18.513 7.368 -15.233 1.00 97.25 111 ASP A O 1
ATOM 936 N N . GLN A 1 112 ? -19.667 6.168 -13.737 1.00 97.88 112 GLN A N 1
ATOM 937 C CA . GLN A 1 112 ? -18.841 6.525 -12.584 1.00 97.88 112 GLN A CA 1
ATOM 938 C C . GLN A 1 112 ? -17.470 5.869 -12.717 1.00 97.88 112 GLN A C 1
ATOM 940 O O . GLN A 1 112 ? -16.462 6.573 -12.650 1.00 97.88 112 GLN A O 1
ATOM 945 N N . TYR A 1 113 ? -17.439 4.563 -12.992 1.00 97.62 113 TYR A N 1
ATOM 946 C CA . TYR A 1 113 ? -16.210 3.822 -13.267 1.00 97.62 113 TYR A CA 1
ATOM 947 C C . TYR A 1 113 ? -15.346 4.528 -14.324 1.00 97.62 113 TYR A C 1
ATOM 949 O O . TYR A 1 113 ? -14.215 4.915 -14.037 1.00 97.62 113 TYR A O 1
ATOM 957 N N . GLY A 1 114 ? -15.902 4.818 -15.505 1.00 96.44 114 GLY A N 1
ATOM 958 C CA . GLY A 1 114 ? -15.164 5.455 -16.596 1.00 96.44 114 GLY A CA 1
ATOM 959 C C . GLY A 1 114 ? -14.689 6.875 -16.271 1.00 96.44 114 GLY A C 1
ATOM 960 O O . GLY A 1 114 ? -13.654 7.315 -16.774 1.00 96.44 114 GLY A O 1
ATOM 961 N N . ARG A 1 115 ? -15.409 7.632 -15.430 1.00 97.38 115 ARG A N 1
ATOM 962 C CA . ARG A 1 115 ? -14.922 8.931 -14.920 1.00 97.38 115 ARG A CA 1
ATOM 963 C C . ARG A 1 115 ? -13.734 8.760 -13.975 1.00 97.38 115 ARG A C 1
ATOM 965 O O . ARG A 1 115 ? -12.765 9.504 -14.106 1.00 97.38 115 ARG A O 1
ATOM 972 N N . HIS A 1 116 ? -13.799 7.796 -13.061 1.00 96.56 116 HIS A N 1
ATOM 973 C CA . HIS A 1 116 ? -12.724 7.533 -12.108 1.00 96.56 116 HIS A CA 1
ATOM 974 C C . HIS A 1 116 ? -11.467 6.973 -12.782 1.00 96.56 116 HIS A C 1
ATOM 976 O O . HIS A 1 116 ? -10.380 7.460 -12.482 1.00 96.56 116 HIS A O 1
ATOM 982 N N . MET A 1 117 ? -11.601 6.058 -13.747 1.00 97.19 117 MET A N 1
ATOM 983 C CA . MET A 1 117 ? -10.462 5.527 -14.511 1.00 97.19 117 MET A CA 1
ATOM 984 C C . MET A 1 117 ? -9.740 6.618 -15.308 1.00 97.19 117 MET A C 1
ATOM 986 O O . MET A 1 117 ? -8.529 6.758 -15.184 1.00 97.19 117 MET A O 1
ATOM 990 N N . ARG A 1 118 ? -10.473 7.483 -16.026 1.00 96.25 118 ARG A N 1
ATOM 991 C CA . ARG A 1 118 ? -9.877 8.621 -16.759 1.00 96.25 118 ARG A CA 1
ATOM 992 C C . ARG A 1 118 ? -9.207 9.647 -15.844 1.00 96.25 118 ARG A C 1
ATOM 994 O O . ARG A 1 118 ? -8.251 10.306 -16.242 1.00 96.25 118 ARG A O 1
ATOM 1001 N N . ALA A 1 119 ? -9.743 9.856 -14.642 1.00 95.69 119 ALA A N 1
ATOM 1002 C CA . ALA A 1 119 ? -9.113 10.737 -13.663 1.00 95.69 119 ALA A CA 1
ATOM 1003 C C . ALA A 1 119 ? -7.818 10.118 -13.118 1.00 95.69 119 ALA A C 1
ATOM 1005 O O . ALA A 1 119 ? -6.808 10.811 -13.032 1.00 95.69 119 ALA A O 1
ATOM 1006 N N . LEU A 1 120 ? -7.847 8.819 -12.805 1.00 95.56 120 LEU A N 1
ATOM 1007 C CA . LEU A 1 120 ? -6.691 8.061 -12.338 1.00 95.56 120 LEU A CA 1
ATOM 1008 C C . LEU A 1 120 ? -5.568 8.032 -13.382 1.00 95.56 120 LEU A C 1
ATOM 1010 O O . LEU A 1 120 ? -4.424 8.282 -13.026 1.00 95.56 120 LEU A O 1
ATOM 1014 N N . GLU A 1 121 ? -5.889 7.809 -14.655 1.00 95.31 121 GLU A N 1
ATOM 1015 C CA . GLU A 1 121 ? -4.929 7.859 -15.766 1.00 95.31 121 GLU A CA 1
ATOM 1016 C C . GLU A 1 121 ? -4.174 9.192 -15.813 1.00 95.31 121 GLU A C 1
ATOM 1018 O O . GLU A 1 121 ? -2.947 9.228 -15.769 1.00 95.31 121 GLU A O 1
ATOM 1023 N N . LYS A 1 122 ? -4.909 10.310 -15.777 1.00 95.44 122 LYS A N 1
ATOM 1024 C CA . LYS A 1 122 ? -4.311 11.653 -15.761 1.00 95.44 122 LYS A CA 1
ATOM 1025 C C . LYS A 1 122 ? -3.434 11.885 -14.535 1.00 95.44 122 LYS A C 1
ATOM 1027 O O . LYS A 1 122 ? -2.437 12.597 -14.619 1.00 95.44 122 LYS A O 1
ATOM 1032 N N . GLU A 1 123 ? -3.822 11.357 -13.379 1.00 94.00 123 GLU A N 1
ATOM 1033 C CA . GLU A 1 123 ? -3.025 11.475 -12.156 1.00 94.00 123 GLU A CA 1
ATOM 1034 C C . GLU A 1 123 ? -1.753 10.613 -12.224 1.00 94.00 123 GLU A C 1
ATOM 1036 O O . GLU A 1 123 ? -0.687 11.095 -11.842 1.00 94.00 123 GLU A O 1
ATOM 1041 N N . LEU A 1 124 ? -1.837 9.398 -12.781 1.00 93.81 124 LEU A N 1
ATOM 1042 C CA . LEU A 1 124 ? -0.697 8.510 -13.046 1.00 93.81 124 LEU A CA 1
ATOM 1043 C C . LEU A 1 124 ? 0.326 9.137 -14.001 1.00 93.81 124 LEU A C 1
ATOM 1045 O O . LEU A 1 124 ? 1.530 9.011 -13.774 1.00 93.81 124 LEU A O 1
ATOM 1049 N N . GLU A 1 125 ? -0.142 9.829 -15.040 1.00 91.50 125 GLU A N 1
ATOM 1050 C CA . GLU A 1 125 ? 0.717 10.527 -16.003 1.00 91.50 125 GLU A CA 1
ATOM 1051 C C . GLU A 1 125 ? 1.419 11.744 -15.389 1.00 91.50 125 GLU A C 1
ATOM 1053 O O . GLU A 1 125 ? 2.605 11.970 -15.641 1.00 91.50 125 GLU A O 1
ATOM 1058 N N . ARG A 1 126 ? 0.692 12.526 -14.579 1.00 92.38 126 ARG A N 1
ATOM 1059 C CA . ARG A 1 126 ? 1.177 13.786 -13.989 1.00 92.38 126 ARG A CA 1
ATOM 1060 C C . ARG A 1 126 ? 2.150 13.591 -12.843 1.00 92.38 126 ARG A C 1
ATOM 1062 O O . ARG A 1 126 ? 3.000 14.451 -12.624 1.00 92.38 126 ARG A O 1
ATOM 1069 N N . GLN A 1 127 ? 1.981 12.528 -12.066 1.00 90.94 127 GLN A N 1
ATOM 1070 C CA . GLN A 1 127 ? 2.878 12.266 -10.952 1.00 90.94 127 GLN A CA 1
ATOM 1071 C C . GLN A 1 127 ? 4.271 11.865 -11.487 1.00 90.94 127 GLN A C 1
ATOM 1073 O O . GLN A 1 127 ? 4.365 11.221 -12.539 1.00 90.94 127 GLN A O 1
ATOM 1078 N N . PRO A 1 128 ? 5.364 12.252 -10.811 1.00 90.69 128 PRO A N 1
ATOM 1079 C CA . PRO A 1 128 ? 6.707 12.094 -11.362 1.00 90.69 128 PRO A CA 1
ATOM 1080 C C . PRO A 1 128 ? 7.299 10.692 -11.155 1.00 90.69 128 PRO A C 1
ATOM 1082 O O . PRO A 1 128 ? 8.202 10.311 -11.894 1.00 90.69 128 PRO A O 1
ATOM 1085 N N . LEU A 1 129 ? 6.781 9.883 -10.221 1.00 92.38 129 LEU A N 1
ATOM 1086 C CA . LEU A 1 129 ? 7.371 8.591 -9.863 1.00 92.38 129 LEU A CA 1
ATOM 1087 C C . LEU A 1 129 ? 7.392 7.624 -11.049 1.00 92.38 129 LEU A C 1
ATOM 1089 O O . LEU A 1 129 ? 6.396 7.456 -11.755 1.00 92.38 129 LEU A O 1
ATOM 1093 N N . ARG A 1 130 ? 8.526 6.952 -11.241 1.00 93.62 130 ARG A N 1
ATOM 1094 C CA . ARG A 1 130 ? 8.756 5.879 -12.223 1.00 93.62 130 ARG A CA 1
ATOM 1095 C C . ARG A 1 130 ? 9.458 4.678 -11.577 1.00 93.62 130 ARG A C 1
ATOM 1097 O O . ARG A 1 130 ? 10.158 3.926 -12.243 1.00 93.62 130 ARG A O 1
ATOM 1104 N N . ASN A 1 131 ? 9.291 4.530 -10.268 1.00 90.62 131 ASN A N 1
ATOM 1105 C CA . ASN A 1 131 ? 9.862 3.449 -9.476 1.00 90.62 131 ASN A CA 1
ATOM 1106 C C . ASN A 1 131 ? 9.026 2.159 -9.550 1.00 90.62 131 ASN A C 1
ATOM 1108 O O . ASN A 1 131 ? 7.986 2.093 -10.211 1.00 90.62 131 ASN A O 1
ATOM 1112 N N . ALA A 1 132 ? 9.464 1.119 -8.834 1.00 91.19 132 ALA A N 1
ATOM 1113 C CA . ALA A 1 132 ? 8.752 -0.158 -8.787 1.00 91.19 132 ALA A CA 1
ATOM 1114 C C . ALA A 1 132 ? 7.282 -0.013 -8.332 1.00 91.19 132 ALA A C 1
ATOM 1116 O O . ALA A 1 132 ? 6.400 -0.618 -8.933 1.00 91.19 132 ALA A O 1
ATOM 1117 N N . ALA A 1 133 ? 6.999 0.831 -7.331 1.00 91.88 133 ALA A N 1
ATOM 1118 C CA . ALA A 1 133 ? 5.639 1.044 -6.824 1.00 91.88 133 ALA A CA 1
ATOM 1119 C C . ALA A 1 133 ? 4.713 1.718 -7.855 1.00 91.88 133 ALA A C 1
ATOM 1121 O O . ALA A 1 133 ? 3.548 1.345 -7.986 1.00 91.88 133 ALA A O 1
ATOM 1122 N N . TYR A 1 134 ? 5.227 2.672 -8.637 1.00 94.06 134 TYR A N 1
ATOM 1123 C CA . TYR A 1 134 ? 4.486 3.239 -9.765 1.00 94.06 134 TYR A CA 1
ATOM 1124 C C . TYR A 1 134 ? 4.106 2.161 -10.788 1.00 94.06 134 TYR A C 1
ATOM 1126 O O . TYR A 1 134 ? 2.961 2.103 -11.243 1.00 94.06 134 TYR A O 1
ATOM 1134 N N . HIS A 1 135 ? 5.053 1.285 -11.132 1.00 95.38 135 HIS A N 1
ATOM 1135 C CA . HIS A 1 135 ? 4.810 0.213 -12.093 1.00 95.38 135 HIS A CA 1
ATOM 1136 C C . HIS A 1 135 ? 3.857 -0.870 -11.564 1.00 95.38 135 HIS A C 1
ATOM 1138 O O . HIS A 1 135 ? 3.146 -1.474 -12.367 1.00 95.38 135 HIS A O 1
ATOM 1144 N N 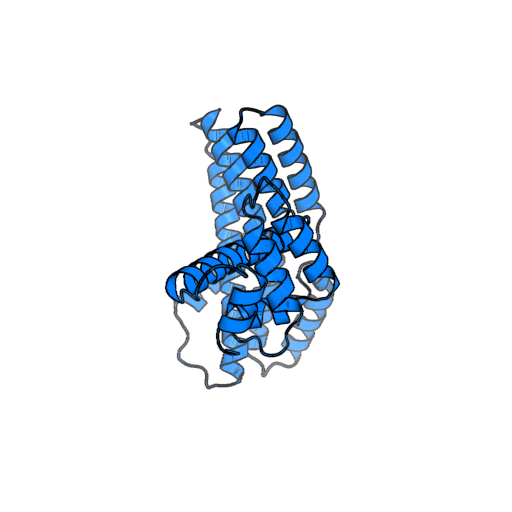. ASP A 1 136 ? 3.756 -1.057 -10.242 1.00 94.88 136 ASP A N 1
ATOM 1145 C CA . ASP A 1 136 ? 2.722 -1.897 -9.622 1.00 94.88 136 ASP A CA 1
ATOM 1146 C C . ASP A 1 136 ? 1.324 -1.379 -9.927 1.00 94.88 136 ASP A C 1
ATOM 1148 O O . ASP A 1 136 ? 0.488 -2.108 -10.467 1.00 94.88 136 ASP A O 1
ATOM 1152 N N . LEU A 1 137 ? 1.107 -0.100 -9.636 1.00 95.31 137 LEU A N 1
ATOM 1153 C CA . LEU A 1 137 ? -0.179 0.541 -9.840 1.00 95.31 137 LEU A CA 1
ATOM 1154 C C . LEU A 1 137 ? -0.539 0.644 -11.326 1.00 95.31 137 LEU A C 1
ATOM 1156 O O . LEU A 1 137 ? -1.693 0.441 -11.692 1.00 95.31 137 LEU A O 1
ATOM 1160 N N . LEU A 1 138 ? 0.434 0.933 -12.194 1.00 96.06 138 LEU A N 1
ATOM 1161 C CA . LEU A 1 138 ? 0.195 1.022 -13.633 1.00 96.06 138 LEU A CA 1
ATOM 1162 C C . LEU A 1 138 ? -0.199 -0.333 -14.235 1.00 96.06 138 LEU A C 1
ATOM 1164 O O . LEU A 1 138 ? -1.068 -0.386 -15.110 1.00 96.06 138 LEU A O 1
ATOM 1168 N N . ARG A 1 139 ? 0.404 -1.431 -13.759 1.00 97.50 139 ARG A N 1
ATOM 1169 C CA . ARG A 1 139 ? -0.026 -2.784 -14.126 1.00 97.50 139 ARG A CA 1
ATOM 1170 C C . ARG A 1 139 ? -1.452 -3.046 -13.638 1.00 97.50 139 ARG A C 1
ATOM 1172 O O . ARG A 1 139 ? -2.264 -3.485 -14.442 1.00 97.50 139 ARG A O 1
ATOM 1179 N N . ASP A 1 140 ? -1.775 -2.744 -12.380 1.00 97.50 140 ASP A N 1
ATOM 1180 C CA . ASP A 1 140 ? -3.122 -2.987 -11.829 1.00 97.50 140 ASP A CA 1
ATOM 1181 C C . ASP A 1 140 ? -4.209 -2.179 -12.544 1.00 97.50 140 ASP A C 1
ATOM 1183 O O . ASP A 1 140 ? -5.265 -2.712 -12.876 1.00 97.50 140 ASP A O 1
ATOM 1187 N N . TYR A 1 141 ? -3.922 -0.917 -12.867 1.00 97.56 141 TYR A N 1
ATOM 1188 C CA . TYR A 1 141 ? -4.775 -0.095 -13.723 1.00 97.56 141 TYR A CA 1
ATOM 1189 C C . TYR A 1 141 ? -5.012 -0.754 -15.090 1.00 97.56 141 TYR A C 1
ATOM 1191 O O . TYR A 1 141 ? -6.145 -0.839 -15.559 1.00 97.56 141 TYR A O 1
ATOM 1199 N N . THR A 1 142 ? -3.947 -1.256 -15.720 1.00 97.25 142 THR A N 1
ATOM 1200 C CA . THR A 1 142 ? -4.020 -1.893 -17.045 1.00 97.25 142 THR A CA 1
ATOM 1201 C C . THR A 1 142 ? -4.777 -3.222 -17.000 1.00 97.25 142 THR A C 1
ATOM 1203 O O . THR A 1 142 ? -5.523 -3.525 -17.929 1.00 97.25 142 THR A O 1
ATOM 1206 N N . LEU A 1 143 ? -4.631 -3.995 -15.921 1.00 97.06 143 LEU A N 1
ATOM 1207 C CA . LEU A 1 143 ? -5.381 -5.230 -15.700 1.00 97.06 143 LEU A CA 1
ATOM 1208 C C . LEU A 1 143 ? -6.883 -4.945 -15.598 1.00 97.06 143 LEU A C 1
ATOM 1210 O O . LEU A 1 143 ? -7.667 -5.562 -16.310 1.00 97.06 143 LEU A O 1
ATOM 1214 N N . GLU A 1 144 ? -7.277 -3.963 -14.790 1.00 96.88 144 GLU A N 1
ATOM 1215 C CA . GLU A 1 144 ? -8.682 -3.561 -14.648 1.00 96.88 144 GLU A CA 1
ATOM 1216 C C . GLU A 1 144 ? -9.281 -3.071 -15.982 1.00 96.88 144 GLU A C 1
ATOM 1218 O O . GLU A 1 144 ? -10.418 -3.412 -16.339 1.00 96.88 144 GLU A O 1
ATOM 1223 N N . MET A 1 145 ? -8.503 -2.317 -16.772 1.00 95.00 145 MET A N 1
ATOM 1224 C CA . MET A 1 145 ? -8.904 -1.941 -18.131 1.00 95.00 145 MET A CA 1
ATOM 1225 C C . MET A 1 145 ? -9.102 -3.163 -19.031 1.00 95.00 145 MET A C 1
ATOM 1227 O O . MET A 1 145 ? -10.095 -3.227 -19.758 1.00 95.00 145 MET A O 1
ATOM 1231 N N . HIS A 1 146 ? -8.183 -4.130 -18.986 1.00 95.12 146 HIS A N 1
ATOM 1232 C CA . HIS A 1 146 ? -8.268 -5.363 -19.766 1.00 95.12 146 HIS A CA 1
ATOM 1233 C C . HIS A 1 146 ? -9.507 -6.186 -19.389 1.00 95.12 146 HIS A C 1
ATOM 1235 O O . HIS A 1 146 ? -10.296 -6.521 -20.271 1.00 95.12 146 HIS A O 1
ATOM 1241 N N . GLU A 1 147 ? -9.746 -6.431 -18.096 1.00 92.75 147 GLU A N 1
ATOM 1242 C CA . GLU A 1 147 ? -10.927 -7.165 -17.611 1.00 92.75 147 GLU A CA 1
ATOM 1243 C C . GLU A 1 147 ? -12.236 -6.530 -18.098 1.00 92.75 147 GLU A C 1
ATOM 1245 O O . GLU A 1 147 ? -13.172 -7.216 -18.528 1.00 92.75 147 GLU A O 1
ATOM 1250 N N . THR A 1 148 ? -12.291 -5.197 -18.087 1.00 92.75 148 THR A N 1
ATOM 1251 C CA . THR A 1 148 ? -13.456 -4.461 -18.583 1.00 92.75 148 THR A CA 1
ATOM 1252 C C . THR A 1 148 ? -13.590 -4.568 -20.103 1.00 92.75 148 THR A C 1
ATOM 1254 O O . THR A 1 148 ? -14.693 -4.770 -20.613 1.00 92.75 148 THR A O 1
ATOM 1257 N N . THR A 1 149 ? -12.476 -4.452 -20.828 1.00 92.00 149 THR A N 1
ATOM 1258 C CA . THR A 1 149 ? -12.446 -4.468 -22.296 1.00 92.00 149 THR A CA 1
ATOM 1259 C C . THR A 1 149 ? -12.848 -5.830 -22.841 1.00 92.00 149 THR A C 1
ATOM 1261 O O . THR A 1 149 ? -13.712 -5.895 -23.707 1.00 92.00 149 THR A O 1
ATOM 1264 N N . VAL A 1 150 ? -12.307 -6.924 -22.299 1.00 90.81 150 VAL A N 1
ATOM 1265 C CA . VAL A 1 150 ? -12.606 -8.294 -22.759 1.00 90.81 150 VAL A CA 1
ATOM 1266 C C . VAL A 1 150 ? -14.066 -8.670 -22.520 1.00 90.81 150 VAL A C 1
ATOM 1268 O O . VAL A 1 150 ? -14.657 -9.383 -23.327 1.00 90.81 150 VAL A O 1
ATOM 1271 N N . THR A 1 151 ? -14.686 -8.138 -21.462 1.00 88.44 151 THR A N 1
ATOM 1272 C CA . THR A 1 151 ? -16.128 -8.315 -21.223 1.00 88.44 151 THR A CA 1
ATOM 1273 C C . THR A 1 151 ? -16.972 -7.723 -22.364 1.00 88.44 151 THR A C 1
ATOM 1275 O O . THR A 1 151 ? -18.037 -8.247 -22.679 1.00 88.44 151 THR A O 1
ATOM 1278 N N . GLN A 1 152 ? -16.505 -6.642 -22.996 1.00 85.81 152 GLN A N 1
ATOM 1279 C CA . GLN A 1 152 ? -17.203 -5.953 -24.090 1.00 85.81 152 GLN A CA 1
ATOM 1280 C C . GLN A 1 152 ? -16.752 -6.429 -25.479 1.00 85.81 152 GLN A C 1
ATOM 1282 O O . GLN A 1 152 ? -17.550 -6.459 -26.413 1.00 85.81 152 GLN A O 1
ATOM 1287 N N . ASN A 1 153 ? -15.481 -6.805 -25.617 1.00 91.69 153 ASN A N 1
ATOM 1288 C CA . ASN A 1 153 ? -14.849 -7.267 -26.845 1.00 91.69 153 ASN A CA 1
ATOM 1289 C C . ASN A 1 153 ? -13.900 -8.445 -26.542 1.00 91.69 153 ASN A C 1
ATOM 1291 O O . ASN A 1 153 ? -12.699 -8.238 -26.352 1.00 91.69 153 ASN A O 1
ATOM 1295 N N . PRO A 1 154 ? -14.404 -9.694 -26.540 1.00 89.56 154 PRO A N 1
ATOM 1296 C CA . PRO A 1 154 ? -13.603 -10.874 -26.206 1.00 89.56 154 PRO A CA 1
ATOM 1297 C C . PRO A 1 154 ? -12.430 -11.151 -27.156 1.00 89.56 154 PRO A C 1
ATOM 1299 O O . PRO A 1 154 ? -11.526 -11.907 -26.813 1.00 89.56 154 PRO A O 1
ATOM 1302 N N . THR A 1 155 ? -12.449 -10.569 -28.358 1.00 90.88 155 THR A N 1
ATOM 1303 C CA . THR A 1 155 ? -11.384 -10.722 -29.362 1.00 90.88 155 THR A CA 1
ATOM 1304 C C . THR A 1 155 ? -10.287 -9.664 -29.257 1.00 90.88 155 THR A C 1
ATOM 1306 O O . THR A 1 155 ? -9.365 -9.664 -30.072 1.00 90.88 155 THR A O 1
ATOM 1309 N N . ASP A 1 156 ? -10.369 -8.754 -28.282 1.00 89.56 156 ASP A N 1
ATOM 1310 C CA . ASP A 1 156 ? -9.358 -7.721 -28.096 1.00 89.56 156 ASP A CA 1
ATOM 1311 C C . ASP A 1 156 ? -8.016 -8.313 -27.640 1.00 89.56 156 ASP A C 1
ATOM 1313 O O . ASP A 1 156 ? -7.864 -8.808 -26.524 1.00 89.56 156 ASP A O 1
ATOM 1317 N N . THR A 1 157 ? -7.015 -8.233 -28.514 1.00 91.38 157 THR A N 1
ATOM 1318 C CA . THR A 1 157 ? -5.647 -8.667 -28.202 1.00 91.38 157 THR A CA 1
ATOM 1319 C C . THR A 1 157 ? -4.761 -7.526 -27.713 1.00 91.38 157 THR A C 1
ATOM 1321 O O . THR A 1 157 ? -3.685 -7.779 -27.174 1.00 91.38 157 THR A O 1
ATOM 1324 N N . GLU A 1 158 ? -5.167 -6.273 -27.927 1.00 93.69 158 GLU A N 1
ATOM 1325 C CA . GLU A 1 158 ? -4.307 -5.116 -27.679 1.00 93.69 158 GLU A CA 1
ATOM 1326 C C . GLU A 1 158 ? -4.196 -4.796 -26.187 1.00 93.69 158 GLU A C 1
ATOM 1328 O O . GLU A 1 158 ? -3.087 -4.613 -25.682 1.00 93.69 158 GLU A O 1
ATOM 1333 N N . SER A 1 159 ? -5.306 -4.838 -25.442 1.00 92.94 159 SER A N 1
ATOM 1334 C CA . SER A 1 159 ? -5.266 -4.667 -23.983 1.00 92.94 159 SER A CA 1
ATOM 1335 C C . SER A 1 159 ? -4.430 -5.752 -23.295 1.00 92.94 159 SER A C 1
ATOM 1337 O O . SER A 1 159 ? -3.715 -5.457 -22.337 1.00 92.94 159 SER A O 1
ATOM 1339 N N . LEU A 1 160 ? -4.443 -6.984 -23.820 1.00 93.31 160 LEU A N 1
ATOM 1340 C CA . LEU A 1 160 ? -3.618 -8.080 -23.308 1.00 93.31 160 LEU A CA 1
ATOM 1341 C C . LEU A 1 160 ? -2.124 -7.853 -23.581 1.00 93.31 160 LEU A C 1
ATOM 1343 O O . LEU A 1 160 ? -1.299 -8.071 -22.695 1.00 93.31 160 LEU A O 1
ATOM 1347 N N . ARG A 1 161 ? -1.762 -7.383 -24.783 1.00 95.62 161 ARG A N 1
ATOM 1348 C CA . ARG A 1 161 ? -0.370 -7.024 -25.114 1.00 95.62 161 ARG A CA 1
ATOM 1349 C C . ARG A 1 161 ? 0.140 -5.889 -24.238 1.00 95.62 161 ARG A C 1
ATOM 1351 O O . ARG A 1 161 ? 1.261 -5.963 -23.738 1.00 95.62 161 ARG A O 1
ATOM 1358 N N . LEU A 1 162 ? -0.686 -4.868 -24.015 1.00 96.12 162 LEU A N 1
ATOM 1359 C CA . LEU A 1 162 ? -0.342 -3.772 -23.119 1.00 96.12 162 LEU A CA 1
ATOM 1360 C C . LEU A 1 162 ? -0.152 -4.275 -21.682 1.00 96.12 162 LEU A C 1
ATOM 1362 O O . LEU A 1 162 ? 0.829 -3.906 -21.040 1.00 96.12 162 LEU A O 1
ATOM 1366 N N . LEU A 1 163 ? -1.039 -5.143 -21.187 1.00 97.12 163 LEU A N 1
ATOM 1367 C CA . LEU A 1 163 ? -0.905 -5.756 -19.865 1.00 97.12 163 LEU A CA 1
ATOM 1368 C C . LEU A 1 163 ? 0.391 -6.569 -19.738 1.00 97.12 163 LEU A C 1
ATOM 1370 O O . LEU A 1 163 ? 1.089 -6.429 -18.731 1.00 97.12 163 LEU A O 1
ATOM 1374 N N . ALA A 1 164 ? 0.742 -7.363 -20.753 1.00 97.38 164 ALA A N 1
ATOM 1375 C CA . ALA A 1 164 ? 2.003 -8.102 -20.789 1.00 97.38 164 ALA A CA 1
ATOM 1376 C C . ALA A 1 164 ? 3.203 -7.147 -20.694 1.00 97.38 164 ALA A C 1
ATOM 1378 O O . ALA A 1 164 ? 4.005 -7.262 -19.772 1.00 97.38 164 ALA A O 1
ATOM 1379 N N . TYR A 1 165 ? 3.241 -6.110 -21.538 1.00 97.25 165 TYR A N 1
ATOM 1380 C CA . TYR A 1 165 ? 4.289 -5.089 -21.499 1.00 97.25 165 TYR A CA 1
ATOM 1381 C C . TYR A 1 165 ? 4.400 -4.409 -20.123 1.00 97.25 165 TYR A C 1
ATOM 1383 O O . TYR A 1 165 ? 5.494 -4.266 -19.579 1.00 97.25 165 TYR A O 1
ATOM 1391 N N . ARG A 1 166 ? 3.279 -4.003 -19.508 1.00 97.25 166 ARG A N 1
ATOM 1392 C CA . ARG A 1 166 ? 3.295 -3.384 -18.167 1.00 97.25 166 ARG A CA 1
ATOM 1393 C C . ARG A 1 166 ? 3.779 -4.347 -17.088 1.00 97.25 166 ARG A C 1
ATOM 1395 O O . ARG A 1 166 ? 4.468 -3.912 -16.166 1.00 97.25 166 ARG A O 1
ATOM 1402 N N . THR A 1 167 ? 3.444 -5.625 -17.218 1.00 98.12 167 THR A N 1
ATOM 1403 C CA . THR A 1 167 ? 3.909 -6.684 -16.317 1.00 98.12 167 THR A CA 1
ATOM 1404 C C . THR A 1 167 ? 5.419 -6.884 -16.438 1.00 98.12 167 THR A C 1
ATOM 1406 O O . THR A 1 167 ? 6.098 -6.961 -15.416 1.00 98.12 167 THR A O 1
ATOM 1409 N N . ASP A 1 168 ? 5.967 -6.863 -17.653 1.00 97.62 168 ASP A N 1
ATOM 1410 C CA . ASP A 1 168 ? 7.410 -6.990 -17.887 1.00 97.62 168 ASP A CA 1
ATOM 1411 C C . ASP A 1 168 ? 8.188 -5.814 -17.280 1.00 97.62 168 ASP A C 1
ATOM 1413 O O . ASP A 1 168 ? 9.157 -6.017 -16.545 1.00 97.62 168 ASP A O 1
ATOM 1417 N N . VAL A 1 169 ? 7.724 -4.574 -17.493 1.00 97.31 169 VAL A N 1
ATOM 1418 C CA . VAL A 1 169 ? 8.348 -3.383 -16.883 1.00 97.31 169 VAL A CA 1
ATOM 1419 C C . VAL A 1 169 ? 8.310 -3.460 -15.356 1.00 97.31 169 VAL A C 1
ATOM 1421 O O . VAL A 1 169 ? 9.303 -3.147 -14.691 1.00 97.31 169 VAL A O 1
ATOM 1424 N N . GLN A 1 170 ? 7.181 -3.888 -14.786 1.00 97.38 170 GLN A N 1
ATOM 1425 C CA . GLN A 1 170 ? 7.035 -4.069 -13.345 1.00 97.38 170 GLN A CA 1
ATOM 1426 C C . GLN A 1 170 ? 8.018 -5.118 -12.810 1.00 97.38 170 GLN A C 1
ATOM 1428 O O . GLN A 1 170 ? 8.709 -4.870 -11.818 1.00 97.38 170 GLN A O 1
ATOM 1433 N N . TYR A 1 171 ? 8.095 -6.274 -13.469 1.00 97.31 171 TYR A N 1
ATOM 1434 C CA . TYR A 1 171 ? 9.005 -7.354 -13.110 1.00 97.31 171 TYR A CA 1
ATOM 1435 C C . TYR A 1 171 ? 10.459 -6.875 -13.116 1.00 97.31 171 TYR A C 1
ATOM 1437 O O . TYR A 1 171 ? 11.152 -7.015 -12.106 1.00 97.31 171 TYR A O 1
ATOM 1445 N N . LEU A 1 172 ? 10.899 -6.252 -14.214 1.00 97.19 172 LEU A N 1
ATOM 1446 C CA . LEU A 1 172 ? 12.260 -5.733 -14.352 1.00 97.19 172 LEU A CA 1
ATOM 1447 C C . LEU A 1 172 ? 12.573 -4.692 -13.273 1.00 97.19 172 LEU A C 1
ATOM 1449 O O . LEU A 1 172 ? 13.591 -4.806 -12.594 1.00 97.19 172 LEU A O 1
ATOM 1453 N N . SER A 1 173 ? 11.670 -3.735 -13.044 1.00 95.56 173 SER A N 1
ATOM 1454 C CA . SER A 1 173 ? 11.837 -2.708 -12.005 1.00 95.56 173 SER A CA 1
ATOM 1455 C C . SER A 1 173 ? 12.015 -3.329 -10.616 1.00 95.56 173 SER A C 1
ATOM 1457 O O . SER A 1 173 ? 12.919 -2.950 -9.872 1.00 95.56 173 SER A O 1
ATOM 1459 N N . LYS A 1 174 ? 11.195 -4.329 -10.269 1.00 94.75 174 LYS A N 1
ATOM 1460 C CA . LYS A 1 174 ? 11.274 -5.021 -8.975 1.00 94.75 174 LYS A CA 1
ATOM 1461 C C . LYS A 1 174 ? 12.542 -5.852 -8.827 1.00 94.75 174 LYS A C 1
ATOM 1463 O O . LYS A 1 174 ? 13.176 -5.801 -7.774 1.00 94.75 174 LYS A O 1
ATOM 1468 N N . ARG A 1 175 ? 12.920 -6.613 -9.858 1.00 94.81 175 ARG A N 1
ATOM 1469 C CA . ARG A 1 175 ? 14.113 -7.470 -9.813 1.00 94.81 175 ARG A CA 1
ATOM 1470 C C . ARG A 1 175 ? 15.389 -6.652 -9.720 1.00 94.81 175 ARG A C 1
ATOM 1472 O O . ARG A 1 175 ? 16.214 -6.944 -8.864 1.00 94.81 175 ARG A O 1
ATOM 1479 N N . LEU A 1 176 ? 15.519 -5.600 -10.524 1.00 93.38 176 LEU A N 1
ATOM 1480 C CA . LEU A 1 176 ? 16.688 -4.725 -10.472 1.00 93.38 176 LEU A CA 1
ATOM 1481 C C . LEU A 1 176 ? 16.791 -4.001 -9.125 1.00 93.38 176 LEU A C 1
ATOM 1483 O O . LEU A 1 176 ? 17.873 -3.960 -8.544 1.00 93.38 176 LEU A O 1
ATOM 1487 N N . ARG A 1 177 ? 15.669 -3.508 -8.576 1.00 92.38 177 ARG A N 1
ATOM 1488 C CA . ARG A 1 177 ? 15.647 -2.944 -7.218 1.00 92.38 177 ARG A CA 1
ATOM 1489 C C . ARG A 1 177 ? 16.130 -3.961 -6.182 1.00 92.38 177 ARG A C 1
ATOM 1491 O O . ARG A 1 177 ? 16.934 -3.608 -5.324 1.00 92.38 177 ARG A O 1
ATOM 1498 N N . LEU A 1 178 ? 15.667 -5.209 -6.263 1.00 90.75 178 LEU A N 1
ATOM 1499 C CA . LEU A 1 178 ? 16.102 -6.270 -5.355 1.00 90.75 178 LEU A CA 1
ATOM 1500 C C . LEU A 1 178 ? 17.606 -6.544 -5.482 1.00 90.75 178 LEU A C 1
ATOM 1502 O O . LEU A 1 178 ? 18.280 -6.628 -4.463 1.00 90.75 178 LEU A O 1
ATOM 1506 N N . PHE A 1 179 ? 18.152 -6.587 -6.700 1.00 89.25 179 PHE A N 1
ATOM 1507 C CA . PHE A 1 179 ? 19.595 -6.757 -6.909 1.00 89.25 179 PHE A CA 1
ATOM 1508 C C . PHE A 1 179 ? 20.408 -5.635 -6.265 1.00 89.25 179 PHE A C 1
ATOM 1510 O O . PHE A 1 179 ? 21.429 -5.903 -5.634 1.00 89.25 179 PHE A O 1
ATOM 1517 N N . CYS A 1 180 ? 19.950 -4.385 -6.374 1.00 86.75 180 CYS A N 1
ATOM 1518 C CA . CYS A 1 180 ? 20.591 -3.257 -5.702 1.00 86.75 180 CYS A CA 1
ATOM 1519 C C . CYS A 1 180 ? 20.559 -3.407 -4.175 1.00 86.75 180 CYS A C 1
ATOM 1521 O O . CYS A 1 180 ? 21.577 -3.182 -3.524 1.00 86.75 180 CYS A O 1
ATOM 1523 N N . LEU A 1 181 ? 19.426 -3.825 -3.601 1.00 87.00 181 LEU A N 1
ATOM 1524 C CA . LEU A 1 181 ? 19.304 -4.067 -2.158 1.00 87.00 181 LEU A CA 1
ATOM 1525 C C . LEU A 1 181 ? 20.226 -5.200 -1.692 1.00 87.00 181 LEU A C 1
ATOM 1527 O O . LEU A 1 181 ? 20.916 -5.059 -0.684 1.00 87.00 181 LEU A O 1
ATOM 1531 N N . GLU A 1 182 ? 20.283 -6.299 -2.443 1.00 84.75 182 GLU A N 1
ATOM 1532 C CA . GLU A 1 182 ? 21.175 -7.418 -2.146 1.00 84.75 182 GLU A CA 1
ATOM 1533 C C . GLU A 1 182 ? 22.647 -7.008 -2.195 1.00 84.75 182 GLU A C 1
ATOM 1535 O O . GLU A 1 182 ? 23.407 -7.377 -1.305 1.00 84.75 182 GLU A O 1
ATOM 1540 N N . LEU A 1 183 ? 23.063 -6.241 -3.206 1.00 80.50 183 LEU A N 1
ATOM 1541 C CA . LEU A 1 183 ? 24.440 -5.753 -3.307 1.00 80.50 183 LEU A CA 1
ATOM 1542 C C . LEU A 1 183 ? 24.774 -4.751 -2.199 1.00 80.50 183 LEU A C 1
ATOM 1544 O O . LEU A 1 183 ? 25.860 -4.820 -1.628 1.00 80.50 183 LEU A O 1
ATOM 1548 N N . ALA A 1 184 ? 23.843 -3.863 -1.843 1.00 79.88 184 ALA A N 1
ATOM 1549 C CA . ALA A 1 184 ? 24.020 -2.944 -0.721 1.00 79.88 184 ALA A CA 1
ATOM 1550 C C . ALA A 1 184 ? 24.228 -3.698 0.607 1.00 79.88 184 ALA A C 1
ATOM 1552 O O . ALA A 1 184 ? 25.050 -3.285 1.422 1.00 79.88 184 ALA A O 1
ATOM 1553 N N . GLN A 1 185 ? 23.550 -4.836 0.798 1.00 78.00 185 GLN A N 1
ATOM 1554 C CA . GLN A 1 185 ? 23.752 -5.720 1.952 1.00 78.00 185 GLN A CA 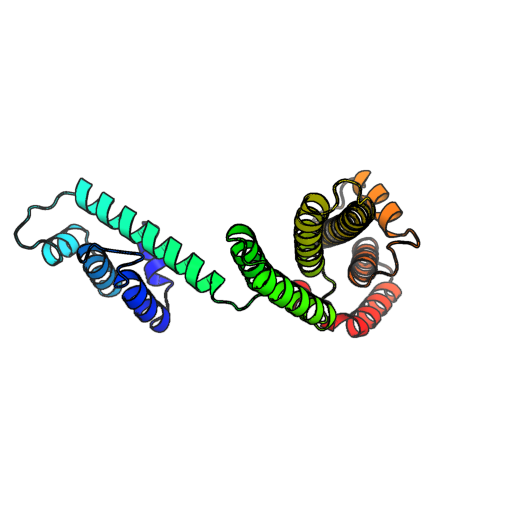1
ATOM 1555 C C . GLN A 1 185 ? 25.055 -6.537 1.854 1.00 78.00 185 GLN A C 1
ATOM 1557 O O . GLN A 1 185 ? 25.790 -6.644 2.835 1.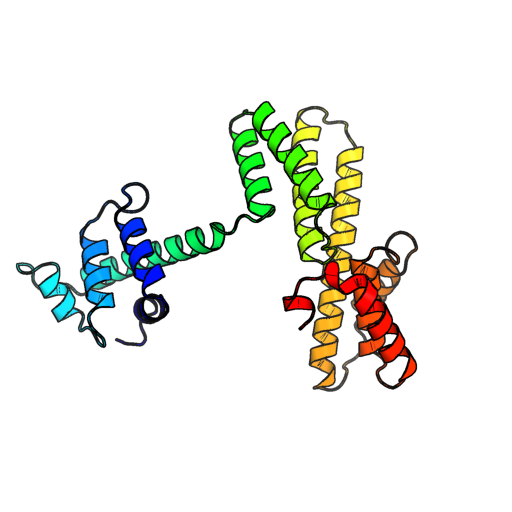00 78.00 185 GLN A O 1
ATOM 1562 N N . LYS A 1 186 ? 25.374 -7.099 0.678 1.00 68.44 186 LYS A N 1
ATOM 1563 C CA . LYS A 1 186 ? 26.571 -7.930 0.429 1.00 68.44 186 LYS A CA 1
ATOM 1564 C C . LYS A 1 186 ? 27.877 -7.135 0.399 1.00 68.44 186 LYS A C 1
ATOM 1566 O O . LYS A 1 186 ? 28.921 -7.700 0.699 1.00 68.44 186 LYS A O 1
ATOM 1571 N N . ASN A 1 187 ? 27.850 -5.823 0.171 1.00 56.62 187 ASN A N 1
ATOM 1572 C CA . ASN A 1 187 ? 29.023 -4.969 0.398 1.00 56.62 187 ASN A CA 1
ATOM 1573 C C . ASN A 1 187 ? 29.501 -4.986 1.874 1.00 56.62 187 ASN A C 1
ATOM 1575 O O . ASN A 1 187 ? 30.598 -4.515 2.160 1.00 56.62 187 ASN A O 1
ATOM 1579 N N . VAL A 1 188 ? 28.731 -5.590 2.796 1.00 49.62 188 VAL A N 1
ATOM 1580 C CA . VAL A 1 188 ? 29.115 -5.880 4.191 1.00 49.62 188 VAL A CA 1
ATOM 1581 C C . VAL A 1 188 ? 29.612 -7.333 4.393 1.00 49.62 188 VAL A C 1
ATOM 1583 O O . VAL A 1 188 ? 30.323 -7.595 5.360 1.00 49.62 188 VAL A O 1
ATOM 1586 N N . TYR A 1 189 ? 29.317 -8.278 3.487 1.00 41.91 189 TYR A N 1
ATOM 1587 C CA . TYR A 1 189 ? 29.708 -9.696 3.588 1.00 41.91 189 TYR A CA 1
ATOM 1588 C C . TYR A 1 189 ? 30.013 -10.310 2.207 1.00 41.91 189 TYR A C 1
ATOM 1590 O O . TYR A 1 189 ? 29.110 -10.476 1.393 1.00 41.91 189 TYR A O 1
ATOM 1598 N N . GLN A 1 190 ? 31.292 -10.651 1.993 1.00 48.94 190 GLN A N 1
ATOM 1599 C CA . GLN A 1 190 ? 31.905 -11.378 0.863 1.00 48.94 190 GLN A CA 1
ATOM 1600 C C . GLN A 1 190 ? 30.950 -11.860 -0.249 1.00 48.94 190 GLN A C 1
ATOM 1602 O O . GLN A 1 190 ? 30.112 -12.738 -0.042 1.00 48.94 190 GLN A O 1
ATOM 1607 N N . ALA A 1 191 ? 31.151 -11.332 -1.461 1.00 48.06 191 ALA A N 1
ATOM 1608 C CA . ALA A 1 191 ? 30.434 -11.725 -2.669 1.00 48.06 191 ALA A CA 1
ATOM 1609 C C . ALA A 1 191 ? 30.530 -13.244 -2.917 1.00 48.06 191 ALA A C 1
ATOM 1611 O O . ALA A 1 191 ? 31.594 -13.777 -3.229 1.00 48.06 191 ALA A O 1
ATOM 1612 N N . GLY A 1 192 ? 29.400 -13.938 -2.764 1.00 53.72 192 GLY A N 1
ATOM 1613 C CA . GLY A 1 192 ? 29.218 -15.299 -3.265 1.00 53.72 192 GLY A CA 1
ATOM 1614 C C . GLY A 1 192 ? 29.187 -15.341 -4.799 1.00 53.72 192 GLY A C 1
ATOM 1615 O O . GLY A 1 192 ? 29.174 -14.301 -5.455 1.00 53.72 192 GLY A O 1
ATOM 1616 N N . ALA A 1 193 ? 29.174 -16.553 -5.362 1.00 55.00 193 ALA A N 1
ATOM 1617 C CA . ALA A 1 193 ? 29.141 -16.788 -6.807 1.00 55.00 193 ALA A CA 1
ATOM 1618 C C . ALA A 1 193 ? 28.014 -16.003 -7.515 1.00 55.00 193 ALA A C 1
ATOM 1620 O O . ALA A 1 193 ? 26.915 -15.877 -6.973 1.00 55.00 193 ALA A O 1
ATOM 1621 N N . GLU A 1 194 ? 28.294 -15.493 -8.721 1.00 64.88 194 GLU A N 1
ATOM 1622 C CA . GLU A 1 194 ? 27.319 -14.781 -9.559 1.00 64.88 194 GLU A CA 1
ATOM 1623 C C . GLU A 1 194 ? 26.072 -15.649 -9.802 1.00 64.88 194 GLU A C 1
ATOM 1625 O O . GLU A 1 194 ? 26.175 -16.762 -10.321 1.00 64.88 194 GLU A O 1
ATOM 1630 N N . ASP A 1 195 ? 24.891 -15.142 -9.432 1.00 76.50 195 ASP A N 1
ATOM 1631 C CA . ASP A 1 195 ? 23.609 -15.804 -9.695 1.00 76.50 195 ASP A CA 1
ATOM 1632 C C . ASP A 1 195 ? 23.300 -15.737 -11.208 1.00 76.50 195 ASP A C 1
ATOM 1634 O O . ASP A 1 195 ? 23.155 -14.633 -11.750 1.00 76.50 195 ASP A O 1
ATOM 1638 N N . PRO A 1 196 ? 23.160 -16.879 -11.914 1.00 82.19 196 PRO A N 1
ATOM 1639 C CA . PRO A 1 196 ? 22.804 -16.904 -13.334 1.00 82.19 196 PRO A CA 1
ATOM 1640 C C . PRO A 1 196 ? 21.544 -16.092 -13.664 1.00 82.19 196 PRO A C 1
ATOM 1642 O O . PRO A 1 196 ? 21.482 -15.437 -14.705 1.00 82.19 196 PRO A O 1
ATOM 1645 N N . LEU A 1 197 ? 20.566 -16.058 -12.753 1.00 83.88 197 LEU A N 1
ATOM 1646 C CA . LEU A 1 197 ? 19.334 -15.299 -12.940 1.00 83.88 197 LEU A CA 1
ATOM 1647 C C . LEU A 1 197 ? 19.573 -13.783 -12.895 1.00 83.88 197 LEU A C 1
ATOM 1649 O O . LEU A 1 197 ? 18.857 -13.037 -13.565 1.00 83.88 197 LEU A O 1
ATOM 1653 N N . HIS A 1 198 ? 20.567 -13.302 -12.138 1.00 85.38 198 HIS A N 1
ATOM 1654 C CA . HIS A 1 198 ? 20.931 -11.880 -12.149 1.00 85.38 198 HIS A CA 1
ATOM 1655 C C . HIS A 1 198 ? 21.413 -11.480 -13.537 1.00 85.38 198 HIS A C 1
ATOM 1657 O O . HIS A 1 198 ? 20.908 -10.515 -14.114 1.00 85.38 198 HIS A O 1
ATOM 1663 N N . ARG A 1 199 ? 22.337 -12.267 -14.096 1.00 86.88 199 ARG A N 1
ATOM 1664 C CA . ARG A 1 199 ? 22.891 -12.038 -15.430 1.00 86.88 199 ARG A CA 1
ATOM 1665 C C . ARG A 1 199 ? 21.797 -11.997 -16.497 1.00 86.88 199 ARG A C 1
ATOM 1667 O O . ARG A 1 199 ? 21.786 -11.069 -17.304 1.00 86.88 199 ARG A O 1
ATOM 1674 N N . ASP A 1 200 ? 20.875 -12.957 -16.491 1.00 92.44 200 ASP A N 1
ATOM 1675 C CA . ASP A 1 200 ? 19.816 -13.035 -17.503 1.00 92.44 200 ASP A CA 1
ATOM 1676 C C . ASP A 1 200 ? 18.839 -11.855 -17.414 1.00 92.44 200 ASP A C 1
ATOM 1678 O O . ASP A 1 200 ? 18.469 -11.270 -18.435 1.00 92.44 200 ASP A O 1
ATOM 1682 N N . VAL A 1 201 ? 18.458 -11.455 -16.198 1.00 94.38 201 VAL A N 1
ATOM 1683 C CA . VAL A 1 201 ? 17.558 -10.313 -15.984 1.00 94.38 201 VAL A CA 1
ATOM 1684 C C . VAL A 1 201 ? 18.228 -8.992 -16.358 1.00 94.38 201 VAL A C 1
ATOM 1686 O O . VAL A 1 201 ? 17.578 -8.133 -16.950 1.00 94.38 201 VAL A O 1
ATOM 1689 N N . ILE A 1 202 ? 19.520 -8.822 -16.066 1.00 92.94 202 ILE A N 1
ATOM 1690 C CA . ILE A 1 202 ? 20.276 -7.630 -16.478 1.00 92.94 202 ILE A CA 1
ATOM 1691 C C . ILE A 1 202 ? 20.368 -7.568 -18.001 1.00 92.94 202 ILE A C 1
ATOM 1693 O O . ILE A 1 202 ? 20.038 -6.540 -18.586 1.00 92.94 202 ILE A O 1
ATOM 1697 N N . ALA A 1 203 ? 20.729 -8.676 -18.653 1.00 94.19 203 ALA A N 1
ATOM 1698 C CA . ALA A 1 203 ? 20.794 -8.743 -20.110 1.00 94.19 203 ALA A CA 1
ATOM 1699 C C . ALA A 1 203 ? 19.429 -8.464 -20.763 1.00 94.19 203 ALA A C 1
ATOM 1701 O O . ALA A 1 203 ? 19.358 -7.830 -21.816 1.00 94.19 203 ALA A O 1
ATOM 1702 N N . LEU A 1 204 ? 18.333 -8.912 -20.139 1.00 95.88 204 LEU A N 1
ATOM 1703 C CA . LEU A 1 204 ? 16.980 -8.565 -20.565 1.00 95.88 204 LEU A CA 1
ATOM 1704 C C . LEU A 1 204 ? 16.707 -7.065 -20.395 1.00 95.88 204 LEU A C 1
ATOM 1706 O O . LEU A 1 204 ? 16.237 -6.437 -21.337 1.00 95.88 204 LEU A O 1
ATOM 1710 N N . ALA A 1 205 ? 17.028 -6.482 -19.241 1.00 96.12 205 ALA A N 1
ATOM 1711 C CA . ALA A 1 205 ? 16.812 -5.064 -18.957 1.00 96.12 205 ALA A CA 1
ATOM 1712 C C . ALA A 1 205 ? 17.653 -4.117 -19.832 1.00 96.12 205 ALA A C 1
ATOM 1714 O O . ALA A 1 205 ? 17.263 -2.973 -20.045 1.00 96.12 205 ALA A O 1
ATOM 1715 N N . GLU A 1 206 ? 18.794 -4.575 -20.349 1.00 95.31 206 GLU A N 1
ATOM 1716 C CA . GLU A 1 206 ? 19.673 -3.798 -21.232 1.00 95.31 206 GLU A CA 1
ATOM 1717 C C . GLU A 1 206 ? 19.190 -3.721 -22.687 1.00 95.31 206 GLU A C 1
ATOM 1719 O O . GLU A 1 206 ? 19.754 -2.962 -23.484 1.00 95.31 206 GLU A O 1
ATOM 1724 N N . ARG A 1 207 ? 18.137 -4.462 -23.051 1.00 96.56 207 ARG A N 1
ATOM 1725 C CA . ARG A 1 207 ? 17.580 -4.398 -24.405 1.00 96.56 207 ARG A CA 1
ATOM 1726 C C . ARG A 1 207 ? 16.954 -3.021 -24.700 1.00 96.56 207 ARG A C 1
ATOM 1728 O O . ARG A 1 207 ? 16.478 -2.359 -23.771 1.00 96.56 207 ARG A O 1
ATOM 1735 N N . PRO A 1 208 ? 16.934 -2.576 -25.975 1.00 94.88 208 PRO A N 1
ATOM 1736 C CA . PRO A 1 208 ? 16.437 -1.252 -26.366 1.00 94.88 208 PRO A CA 1
ATOM 1737 C C . PRO A 1 208 ? 15.014 -0.940 -25.895 1.00 94.88 208 PRO A C 1
ATOM 1739 O O . PRO A 1 208 ? 14.697 0.217 -25.644 1.00 94.88 208 PRO A O 1
ATOM 1742 N N . GLU A 1 209 ? 14.171 -1.960 -25.744 1.00 93.94 209 GLU A N 1
ATOM 1743 C CA . GLU A 1 209 ? 12.784 -1.821 -25.304 1.00 93.94 209 GLU A CA 1
ATOM 1744 C C . GLU A 1 209 ? 12.658 -1.333 -23.850 1.00 93.94 209 GLU A C 1
ATOM 1746 O O . GLU A 1 209 ? 11.656 -0.714 -23.496 1.00 93.94 209 GLU A O 1
ATOM 1751 N N . TRP A 1 210 ? 13.662 -1.595 -23.003 1.00 95.94 210 TRP A N 1
ATOM 1752 C CA . TRP A 1 210 ? 13.565 -1.412 -21.548 1.00 95.94 210 TRP A CA 1
ATOM 1753 C C . TRP A 1 210 ? 14.608 -0.458 -20.977 1.00 95.94 210 TRP A C 1
ATOM 1755 O O . TRP A 1 210 ? 14.322 0.269 -20.025 1.00 95.94 210 TRP A O 1
ATOM 1765 N N . ARG A 1 211 ? 15.816 -0.459 -21.546 1.00 93.19 211 ARG A N 1
ATOM 1766 C CA . ARG A 1 211 ? 17.017 0.149 -20.950 1.00 93.19 211 ARG A CA 1
ATOM 1767 C C . ARG A 1 211 ? 16.917 1.651 -20.684 1.00 93.19 211 ARG A C 1
ATOM 1769 O O . ARG A 1 211 ? 17.634 2.153 -19.827 1.00 93.19 211 ARG A O 1
ATOM 1776 N N . ASP A 1 212 ? 16.061 2.346 -21.433 1.00 91.75 212 ASP A N 1
ATOM 1777 C CA . ASP A 1 212 ? 15.895 3.800 -21.381 1.00 91.75 212 ASP A CA 1
ATOM 1778 C C . ASP A 1 212 ? 14.677 4.208 -20.521 1.00 91.75 212 ASP A C 1
ATOM 1780 O O . ASP A 1 212 ? 14.444 5.394 -20.282 1.00 91.75 212 ASP A O 1
ATOM 1784 N N . LEU A 1 213 ? 13.907 3.239 -20.000 1.00 92.88 213 LEU A N 1
ATOM 1785 C CA . LEU A 1 213 ? 12.813 3.517 -19.069 1.00 92.88 213 LEU A CA 1
ATOM 1786 C C . LEU A 1 213 ? 13.382 4.046 -17.742 1.00 92.88 213 LEU A C 1
ATOM 1788 O O . LEU A 1 213 ? 14.239 3.377 -17.166 1.00 92.88 213 LEU A O 1
ATOM 1792 N N . PRO A 1 214 ? 12.895 5.184 -17.200 1.00 90.31 214 PRO A N 1
ATOM 1793 C CA . PRO A 1 214 ? 13.565 5.862 -16.086 1.00 90.31 214 PRO A CA 1
ATOM 1794 C C . PRO A 1 214 ? 13.804 4.998 -14.839 1.00 90.31 214 PRO A C 1
ATOM 1796 O O . PRO A 1 214 ? 14.873 5.075 -14.237 1.00 90.31 214 PRO A O 1
ATOM 1799 N N . GLY A 1 215 ? 12.839 4.152 -14.457 1.00 89.12 215 GLY A N 1
ATOM 1800 C CA . GLY A 1 215 ? 12.999 3.219 -13.336 1.00 89.12 215 GLY A CA 1
ATOM 1801 C C . GLY A 1 215 ? 14.100 2.191 -13.588 1.00 89.12 215 GLY A C 1
ATOM 1802 O O . GLY A 1 215 ? 15.000 2.009 -12.773 1.00 89.12 215 GLY A O 1
ATOM 1803 N N . ILE A 1 216 ? 14.058 1.556 -14.760 1.00 94.19 216 ILE A N 1
ATOM 1804 C CA . ILE A 1 216 ? 14.989 0.499 -15.166 1.00 94.19 216 ILE A CA 1
ATOM 1805 C C . ILE A 1 216 ? 16.403 1.050 -15.347 1.00 94.19 216 ILE A C 1
ATOM 1807 O O . ILE A 1 216 ? 17.346 0.482 -14.799 1.00 94.19 216 ILE A O 1
ATOM 1811 N N . SER A 1 217 ? 16.559 2.163 -16.066 1.00 91.69 217 SER A N 1
ATOM 1812 C CA . SER A 1 217 ? 17.860 2.787 -16.322 1.00 91.69 217 SER A CA 1
ATOM 1813 C C . SER A 1 217 ? 18.555 3.198 -15.023 1.00 91.69 217 SER A C 1
ATOM 1815 O O . SER A 1 217 ? 19.744 2.925 -14.845 1.00 91.69 217 SER A O 1
ATOM 1817 N N . THR A 1 218 ? 17.798 3.759 -14.076 1.00 89.88 218 THR A N 1
ATOM 1818 C CA . THR A 1 218 ? 18.320 4.153 -12.762 1.00 89.88 218 THR A CA 1
ATOM 1819 C C . THR A 1 218 ? 18.728 2.938 -11.935 1.00 89.88 218 THR A C 1
ATOM 1821 O O . THR A 1 218 ? 19.830 2.925 -11.385 1.00 89.88 218 THR A O 1
ATOM 1824 N N . TYR A 1 219 ? 17.903 1.884 -11.872 1.00 91.19 219 TYR A N 1
ATOM 1825 C CA . TYR A 1 219 ? 18.285 0.674 -11.139 1.00 91.19 219 TYR A CA 1
ATOM 1826 C C . TYR A 1 219 ? 19.475 -0.048 -11.791 1.00 91.19 219 TYR A C 1
ATOM 1828 O O . TYR A 1 219 ? 20.346 -0.532 -11.075 1.00 91.19 219 TYR A O 1
ATOM 1836 N N . LEU A 1 220 ? 19.584 -0.072 -13.125 1.00 90.75 220 LEU A N 1
ATOM 1837 C CA . LEU A 1 220 ? 20.769 -0.590 -13.825 1.00 90.75 220 LEU A CA 1
ATOM 1838 C C . LEU A 1 220 ? 22.027 0.222 -13.497 1.00 90.75 220 LEU A C 1
ATOM 1840 O O . LEU A 1 220 ? 23.096 -0.350 -13.280 1.00 90.75 220 LEU A O 1
ATOM 1844 N N . ALA A 1 221 ? 21.920 1.551 -13.448 1.00 87.00 221 ALA A N 1
ATOM 1845 C CA . ALA A 1 221 ? 23.032 2.414 -13.067 1.00 87.00 221 ALA A CA 1
ATOM 1846 C C . ALA A 1 221 ? 23.460 2.171 -11.609 1.00 87.00 221 ALA A C 1
ATOM 1848 O O . ALA A 1 221 ? 24.654 2.006 -11.346 1.00 87.00 221 ALA A O 1
ATOM 1849 N N . ALA A 1 222 ? 22.496 2.056 -10.689 1.00 86.00 222 ALA A N 1
ATOM 1850 C CA . ALA A 1 222 ? 22.742 1.722 -9.287 1.00 86.00 222 ALA A CA 1
ATOM 1851 C C . ALA A 1 222 ? 23.419 0.350 -9.142 1.00 86.00 222 ALA A C 1
ATOM 1853 O O . ALA A 1 222 ? 24.432 0.227 -8.454 1.00 86.00 222 ALA A O 1
ATOM 1854 N N . TYR A 1 223 ? 22.921 -0.665 -9.853 1.00 86.50 223 TYR A N 1
ATOM 1855 C CA . TYR A 1 223 ? 23.507 -2.003 -9.879 1.00 86.50 223 TYR A CA 1
ATOM 1856 C C . TYR A 1 223 ? 24.977 -1.968 -10.323 1.00 86.50 223 TYR A C 1
ATOM 1858 O O . TYR A 1 223 ? 25.850 -2.501 -9.640 1.00 86.50 223 TYR A O 1
ATOM 1866 N N . ARG A 1 224 ? 25.279 -1.287 -11.438 1.00 82.94 224 ARG A N 1
ATOM 1867 C CA . ARG A 1 224 ? 26.649 -1.171 -11.975 1.00 82.94 224 ARG A CA 1
ATOM 1868 C C . ARG A 1 224 ? 27.598 -0.440 -11.025 1.00 82.94 224 ARG A C 1
ATOM 1870 O O . ARG A 1 224 ? 28.781 -0.778 -10.986 1.00 82.94 224 ARG A O 1
ATOM 1877 N N . MET A 1 225 ? 27.098 0.557 -10.292 1.00 82.19 225 MET A N 1
ATOM 1878 C CA . MET A 1 225 ? 27.863 1.253 -9.257 1.00 82.19 225 MET A CA 1
ATOM 1879 C C . MET A 1 225 ? 28.191 0.309 -8.094 1.00 82.19 225 MET A C 1
ATOM 1881 O O . MET A 1 225 ? 29.343 0.234 -7.676 1.00 82.19 225 MET A O 1
ATOM 1885 N N . LEU A 1 226 ? 27.196 -0.425 -7.591 1.00 78.19 226 LEU A N 1
ATOM 1886 C CA . LEU A 1 226 ? 27.347 -1.302 -6.428 1.00 78.19 226 LEU A CA 1
ATOM 1887 C C . LEU A 1 226 ? 28.190 -2.551 -6.720 1.00 78.19 226 LEU A C 1
ATOM 1889 O O . LEU A 1 226 ? 28.884 -3.028 -5.829 1.00 78.19 226 LEU A O 1
ATOM 1893 N N . HIS A 1 227 ? 28.148 -3.064 -7.951 1.00 73.88 227 HIS A N 1
ATOM 1894 C CA . HIS A 1 227 ? 28.856 -4.280 -8.359 1.00 73.88 227 HIS A CA 1
ATOM 1895 C C . HIS A 1 227 ? 30.356 -4.061 -8.647 1.00 73.88 227 HIS A C 1
ATOM 1897 O O . HIS A 1 227 ? 31.132 -5.013 -8.633 1.00 73.88 227 HIS A O 1
ATOM 1903 N N . GLN A 1 228 ? 30.788 -2.833 -8.960 1.00 68.56 228 GLN A N 1
ATOM 1904 C CA . GLN A 1 228 ? 32.196 -2.506 -9.255 1.00 68.56 228 GLN A CA 1
ATOM 1905 C C . GLN A 1 228 ? 32.586 -1.155 -8.617 1.00 68.56 228 GLN A C 1
ATOM 1907 O O . GLN A 1 228 ? 32.722 -0.153 -9.329 1.00 68.56 228 GLN A O 1
ATOM 1912 N N . PRO A 1 229 ? 32.765 -1.111 -7.283 1.00 58.88 229 PRO A N 1
ATOM 1913 C CA . PRO A 1 229 ? 32.963 0.131 -6.528 1.00 58.88 229 PRO A CA 1
ATOM 1914 C C . PRO A 1 229 ? 34.312 0.834 -6.780 1.00 58.88 229 PRO A C 1
ATOM 1916 O O . PRO A 1 229 ? 34.459 2.008 -6.451 1.00 58.88 229 PRO A O 1
ATOM 1919 N N . GLU A 1 230 ? 35.292 0.159 -7.389 1.00 57.50 230 GLU A N 1
ATOM 1920 C CA . GLU A 1 230 ? 36.670 0.658 -7.562 1.00 57.50 230 GLU A CA 1
ATOM 1921 C C . GLU A 1 230 ? 36.826 1.749 -8.644 1.00 57.50 230 GLU A C 1
ATOM 1923 O O . GLU A 1 230 ? 37.861 2.410 -8.729 1.00 57.50 230 GLU A O 1
ATOM 1928 N N . ALA A 1 231 ? 35.799 1.999 -9.463 1.00 58.75 231 ALA A N 1
ATOM 1929 C CA . ALA A 1 231 ? 35.832 3.041 -10.487 1.00 58.75 231 ALA A CA 1
ATOM 1930 C C . ALA A 1 231 ? 35.208 4.351 -9.970 1.00 58.75 231 ALA A C 1
ATOM 1932 O O . ALA A 1 231 ? 34.009 4.580 -10.142 1.00 58.75 231 ALA A O 1
ATOM 1933 N N . HIS A 1 232 ? 36.021 5.247 -9.394 1.00 56.75 232 HIS A N 1
ATOM 1934 C CA . HIS A 1 232 ? 35.598 6.585 -8.931 1.00 56.75 232 HIS A CA 1
ATOM 1935 C C . HIS A 1 232 ? 34.743 7.372 -9.950 1.00 56.75 232 HIS A C 1
ATOM 1937 O O . HIS A 1 232 ? 33.848 8.123 -9.561 1.00 56.75 232 HIS A O 1
ATOM 1943 N N . THR A 1 233 ? 34.962 7.162 -11.250 1.00 61.44 233 THR A N 1
ATOM 1944 C CA . THR A 1 233 ? 34.180 7.748 -12.350 1.00 61.44 233 THR A CA 1
ATOM 1945 C C . THR A 1 233 ? 32.710 7.318 -12.354 1.00 61.44 233 THR A C 1
ATOM 1947 O O . THR A 1 233 ? 31.847 8.125 -12.684 1.00 61.44 233 THR A O 1
ATOM 1950 N N . ARG A 1 234 ? 32.380 6.085 -11.945 1.00 63.50 234 ARG A N 1
ATOM 1951 C CA . ARG A 1 234 ? 30.996 5.570 -11.979 1.00 63.50 234 ARG A CA 1
ATOM 1952 C C . ARG A 1 234 ? 30.125 6.114 -10.856 1.00 63.50 234 ARG A C 1
ATOM 1954 O O . ARG A 1 234 ? 28.938 6.332 -11.072 1.00 63.50 234 ARG A O 1
ATOM 1961 N N . TYR A 1 235 ? 30.713 6.377 -9.691 1.00 65.31 235 TYR A N 1
ATOM 1962 C CA . TYR A 1 235 ? 30.017 7.049 -8.595 1.00 65.31 235 TYR A CA 1
ATOM 1963 C C . TYR A 1 235 ? 29.603 8.473 -8.985 1.00 65.31 235 TYR A C 1
ATOM 1965 O O . TYR A 1 235 ? 28.475 8.877 -8.721 1.00 65.31 235 TYR A O 1
ATOM 1973 N N . GLN A 1 236 ? 30.484 9.215 -9.667 1.00 64.75 236 GLN A N 1
ATOM 1974 C CA . GLN A 1 236 ? 30.164 10.552 -10.180 1.00 64.75 236 GLN A CA 1
ATOM 1975 C C . GLN A 1 236 ? 29.049 10.492 -11.230 1.00 64.75 236 GLN A C 1
ATOM 1977 O O . GLN A 1 236 ? 28.037 11.162 -11.066 1.00 64.75 236 GLN A O 1
ATOM 1982 N N . THR A 1 237 ? 29.153 9.601 -12.225 1.00 68.06 237 THR A N 1
ATOM 1983 C CA . THR A 1 237 ? 28.096 9.419 -13.237 1.00 68.06 237 THR A CA 1
ATOM 1984 C C . THR A 1 237 ? 26.747 9.035 -12.623 1.00 68.06 237 THR A C 1
ATOM 1986 O O . THR A 1 237 ? 25.712 9.536 -13.056 1.00 68.06 237 THR A O 1
ATOM 1989 N N . PHE A 1 238 ? 26.735 8.167 -11.608 1.00 71.75 238 PHE A N 1
ATOM 1990 C CA . PHE A 1 238 ? 25.506 7.795 -10.910 1.00 71.75 238 PHE A CA 1
ATOM 1991 C C . PHE A 1 238 ? 24.923 8.961 -10.105 1.00 71.75 238 PHE A C 1
ATOM 1993 O O . PHE A 1 238 ? 23.721 9.198 -10.170 1.00 71.75 238 PHE A O 1
ATOM 2000 N N . ARG A 1 239 ? 25.757 9.728 -9.392 1.00 71.50 239 ARG A N 1
ATOM 2001 C CA . ARG A 1 239 ? 25.310 10.924 -8.662 1.00 71.50 239 ARG A CA 1
ATOM 2002 C C . ARG A 1 239 ? 24.734 11.996 -9.581 1.00 71.50 239 ARG A C 1
ATOM 2004 O O . ARG A 1 239 ? 23.699 12.568 -9.249 1.00 71.50 239 ARG A O 1
ATOM 2011 N N . ASP A 1 240 ? 25.372 12.234 -10.720 1.00 72.00 240 ASP A N 1
ATOM 2012 C CA . ASP A 1 240 ? 24.898 13.202 -11.710 1.00 72.00 240 ASP A CA 1
ATOM 2013 C C . ASP A 1 240 ? 23.570 12.740 -12.333 1.00 72.00 240 ASP A C 1
ATOM 2015 O O . ASP A 1 240 ? 22.652 13.540 -12.514 1.00 72.00 240 ASP A O 1
ATOM 2019 N N . MET A 1 241 ? 23.426 11.432 -12.587 1.00 72.62 241 MET A N 1
ATOM 2020 C CA . MET A 1 241 ? 22.172 10.839 -13.058 1.00 72.62 241 MET A CA 1
ATOM 2021 C C . MET A 1 241 ? 21.061 10.934 -12.002 1.00 72.62 241 MET A C 1
ATOM 2023 O O . MET A 1 241 ? 19.940 11.296 -12.351 1.00 72.62 241 MET A O 1
ATOM 2027 N N . LEU A 1 242 ? 21.360 10.666 -10.724 1.00 75.94 242 LEU A N 1
ATOM 2028 C CA . LEU A 1 242 ? 20.391 10.739 -9.625 1.00 75.94 242 LEU A CA 1
ATOM 2029 C C . LEU A 1 242 ? 19.779 12.132 -9.478 1.00 75.94 242 LEU A C 1
ATOM 2031 O O . LEU A 1 242 ? 18.568 12.233 -9.313 1.00 75.94 242 LEU A O 1
ATOM 2035 N N . GLY A 1 243 ? 20.576 13.198 -9.609 1.00 72.56 243 GLY A N 1
ATOM 2036 C CA . GLY A 1 243 ? 20.056 14.569 -9.559 1.00 72.56 243 GLY A CA 1
ATOM 2037 C C . GLY A 1 243 ? 19.023 14.870 -10.655 1.00 72.56 243 GLY A C 1
ATOM 2038 O O . GLY A 1 243 ? 18.117 15.670 -10.445 1.00 72.56 243 GLY A O 1
ATOM 2039 N N . ALA A 1 244 ? 19.114 14.200 -11.809 1.00 74.38 244 ALA A N 1
ATOM 2040 C CA . ALA A 1 244 ? 18.165 14.355 -12.911 1.00 74.38 244 ALA A CA 1
ATOM 2041 C C . ALA A 1 244 ? 16.892 13.498 -12.762 1.00 74.38 244 ALA A C 1
ATOM 2043 O O . ALA A 1 244 ? 15.894 13.775 -13.428 1.00 74.38 244 ALA A O 1
ATOM 2044 N N . VAL A 1 245 ? 16.915 12.457 -11.920 1.00 81.00 245 VAL A N 1
ATOM 2045 C CA . VAL A 1 245 ? 15.803 11.498 -11.762 1.00 81.00 245 VAL A CA 1
ATOM 2046 C C . VAL A 1 245 ? 15.242 11.428 -10.342 1.00 81.00 245 VAL A C 1
ATOM 2048 O O . VAL A 1 245 ? 14.352 10.622 -10.102 1.00 81.00 245 VAL A O 1
ATOM 2051 N N . GLU A 1 246 ? 15.703 12.267 -9.412 1.00 81.44 246 GLU A N 1
ATOM 2052 C CA . GLU A 1 246 ? 15.293 12.268 -7.997 1.00 81.44 246 GLU A CA 1
ATOM 2053 C C . GLU A 1 246 ? 13.768 12.301 -7.829 1.00 81.44 246 GLU A C 1
ATOM 2055 O O . GLU A 1 246 ? 13.199 11.506 -7.084 1.00 81.44 246 GLU A O 1
ATOM 2060 N N . SER A 1 247 ? 13.076 13.135 -8.610 1.00 83.56 247 SER A N 1
ATOM 2061 C CA . SER A 1 247 ? 11.612 13.225 -8.583 1.00 83.56 247 SER A CA 1
ATOM 2062 C C . SER A 1 247 ? 10.894 11.941 -9.022 1.00 83.56 247 SER A C 1
ATOM 2064 O O . SER A 1 247 ? 9.699 11.793 -8.770 1.00 83.56 247 SER A O 1
ATOM 2066 N N . ASN A 1 248 ? 11.593 11.010 -9.677 1.00 85.81 248 ASN A N 1
ATOM 2067 C CA . ASN A 1 248 ? 11.028 9.748 -10.147 1.00 85.81 248 ASN A CA 1
ATOM 2068 C C . ASN A 1 248 ? 10.996 8.661 -9.062 1.00 85.81 248 ASN A C 1
ATOM 2070 O O . ASN A 1 248 ? 10.421 7.594 -9.295 1.00 85.81 248 ASN A O 1
ATOM 2074 N N . PHE A 1 249 ? 11.583 8.904 -7.892 1.00 85.00 249 PHE A N 1
ATOM 2075 C CA . PHE A 1 249 ? 11.669 7.929 -6.809 1.00 85.00 249 PHE A CA 1
ATOM 2076 C C . PHE A 1 249 ? 11.053 8.473 -5.525 1.00 85.00 249 PHE A C 1
ATOM 2078 O O . PHE A 1 249 ? 10.922 9.676 -5.316 1.00 85.00 249 PHE A O 1
ATOM 2085 N N . SER A 1 250 ? 10.610 7.559 -4.663 1.00 81.62 250 SER A N 1
ATOM 2086 C CA . SER A 1 250 ? 10.102 7.942 -3.344 1.00 81.62 250 SER A CA 1
ATOM 2087 C C . SER A 1 250 ? 11.253 8.325 -2.414 1.00 81.62 250 SER A C 1
ATOM 2089 O O . SER A 1 250 ? 12.330 7.740 -2.509 1.00 81.62 250 SER A O 1
ATOM 2091 N N . ASN A 1 251 ? 11.000 9.215 -1.449 1.00 78.19 251 ASN A N 1
ATOM 2092 C CA . ASN A 1 251 ? 11.995 9.593 -0.437 1.00 78.19 251 ASN A CA 1
ATOM 2093 C C . ASN A 1 251 ? 12.589 8.381 0.299 1.00 78.19 251 ASN A C 1
ATOM 2095 O O . ASN A 1 251 ? 13.765 8.398 0.637 1.00 78.19 251 ASN A O 1
ATOM 2099 N N . ASP A 1 252 ? 11.799 7.330 0.529 1.00 74.38 252 ASP A N 1
ATOM 2100 C CA . ASP A 1 252 ? 12.271 6.111 1.196 1.00 74.38 252 ASP A CA 1
ATOM 2101 C C . ASP A 1 252 ? 13.200 5.260 0.322 1.00 74.38 252 ASP A C 1
ATOM 2103 O O . ASP A 1 252 ? 14.025 4.531 0.855 1.00 74.38 252 ASP A O 1
ATOM 2107 N N . GLU A 1 253 ? 13.096 5.349 -1.007 1.00 74.88 253 GLU A N 1
ATOM 2108 C CA . GLU A 1 253 ? 14.030 4.689 -1.933 1.00 74.88 253 GLU A CA 1
ATOM 2109 C C . GLU A 1 253 ? 15.308 5.506 -2.166 1.00 74.88 253 GLU A C 1
ATOM 2111 O O . GLU A 1 253 ? 16.298 4.950 -2.630 1.00 74.88 253 GLU A O 1
ATOM 2116 N N . MET A 1 254 ? 15.280 6.807 -1.863 1.00 73.62 254 MET A N 1
ATOM 2117 C CA . MET A 1 254 ? 16.428 7.713 -1.982 1.00 73.62 254 MET A CA 1
ATOM 2118 C C . MET A 1 254 ? 17.290 7.777 -0.708 1.00 73.62 254 MET A C 1
ATOM 2120 O O . MET A 1 254 ? 18.344 8.413 -0.730 1.00 73.62 254 MET A O 1
ATOM 2124 N N . ARG A 1 255 ? 16.837 7.166 0.394 1.00 60.97 255 ARG A N 1
ATOM 2125 C CA . ARG A 1 255 ? 17.558 7.058 1.674 1.00 60.97 255 ARG A CA 1
ATOM 2126 C C . ARG A 1 255 ? 18.507 5.867 1.680 1.00 60.97 255 ARG A C 1
ATOM 2128 O O . ARG A 1 255 ? 19.615 6.042 2.230 1.00 60.97 255 ARG A O 1
#

Foldseek 3Di:
DCPDPLLVLLVVDDPVVLVVLLVLCPDPVLHDDPLLSLLSVVSNPDPDDDLQNSCCVSPVPDDDDPVVSVVSSVSSSVSSVVSVVVVVVVPPDLVVLQVVLVVCVVVVNVVVNVVSLVVSVVVLVPQQALALVSLVVVLSSLVVVVVVVCVVPVPDPPSVVVSVLSVLLNVLRVLLLVLLVVLVVCVVPDDDDDDPVNVVSLVVCCDPSHCPRLSSVLSNLSNVCSVCVPPPVSVVVSVVSCVVRVSRDDPVSVD

Radius of gyration: 25.74 Å; chains: 1; bounding box: 60×32×69 Å

Sequence (255 aa):
MDNSNIYQLIRSFSPVECREVRRFLSSPFFNRRSDLQALFDALCRETEPEKQQIWAALFPDVTYDDTQMRLLMSYLNRLLEMYLLVEQDRSKTLQHRLQLAVAYRNRGLMDQYGRHMRALEKELERQPLRNAAYHDLLRDYTLEMHETTVTQNPTDTESLRLLAYRTDVQYLSKRLRLFCLELAQKNVYQAGAEDPLHRDVIALAERPEWRDLPGISTYLAAYRMLHQPEAHTRYQTFRDMLGAVESNFSNDEMR

pLDDT: mean 87.57, std 11.82, range [41.91, 98.12]

Secondary structure (DSSP, 8-state):
-TTSHHHHHHHH--HHHHHHHHHHHT-TTT---HHHHHHHHHHHH-SS--HHHHHHHH-TTS---HHHHHHHHHHHHHHHHHHHHHHHHTS--HHHHHHHHHHHHTTT-HHHHHHHHHHHHHHHHHS---SHHHHHHHHHHHHHHHHHHHHH-TT--HHHHHHHHHHHHHHHHHHHHHHHHHHHHHTTS--PSPPHHHHHHHHHHTSTTTTTSHHHHHHHHHHHHHH-TT-HHHHHHHHHHHHHHGGGS-TTT--